Protein AF-A0A3G6YIS5-F1 (afdb_monomer)

Secondary structure (DSSP, 8-state):
------TT--HHHHHHHHHHHHHTTT-TT-EEHHHHHHHHHHH-TTTTSSS-HHHHHHHTTSEEEEEEE-TTSTT---EEEEEEES-HHHHHHHHHHHHHTT--GGGHHHHHTSHHHHHHTSTTGGGGHHHHHHHHHHHHHHHS--GGGGS-TTT-SHHHHHHHTGGGGGGS-GGG--HHHHHHHHTS--BTTB-HHHHHHHHHTTSTT-TTSGGGG-

pLDDT: mean 88.92, std 10.32, range [45.22, 98.25]

Nearest PDB structures (foldseek):
  1zg3-assembly1_A  TM=3.648E-01  e=3.594E-01  Medicago truncatula
  2ond-assembly1_B  TM=3.015E-01  e=7.951E+00  Mus musculus
  6epe-assembly1_Q  TM=2.472E-01  e=6.861E+00  Rattus norvegicus

Organism: Acinetobacter pittii (NCBI:txid48296)

Structure (mmCIF, N/CA/C/O backbone):
data_AF-A0A3G6YIS5-F1
#
_entry.id   AF-A0A3G6YIS5-F1
#
loop_
_atom_site.group_PDB
_atom_site.id
_atom_site.type_symbol
_atom_site.label_atom_id
_atom_site.label_alt_id
_atom_site.label_comp_id
_atom_site.label_asym_id
_atom_site.label_entity_id
_atom_site.label_seq_id
_atom_site.pdbx_PDB_ins_code
_atom_site.Cartn_x
_atom_site.Cartn_y
_atom_site.Cartn_z
_atom_site.occupancy
_atom_site.B_iso_or_equiv
_atom_site.auth_seq_id
_atom_site.auth_comp_id
_atom_site.auth_asym_id
_atom_site.auth_atom_id
_atom_site.pdbx_PDB_model_num
ATOM 1 N N . MET A 1 1 ? -24.435 -8.803 23.148 1.00 63.44 1 MET A N 1
ATOM 2 C CA . MET A 1 1 ? -24.862 -9.134 21.767 1.00 63.44 1 MET A CA 1
ATOM 3 C C . MET A 1 1 ? -23.642 -8.966 20.876 1.00 63.44 1 MET A C 1
ATOM 5 O O . MET A 1 1 ? -23.009 -7.928 20.982 1.00 63.44 1 MET A O 1
ATOM 9 N N . VAL A 1 2 ? -23.264 -9.975 20.086 1.00 76.38 2 VAL A N 1
ATOM 10 C CA . VAL A 1 2 ? -22.050 -9.909 19.245 1.00 76.38 2 VAL A CA 1
ATOM 11 C C . VAL A 1 2 ? -22.333 -9.050 18.012 1.00 76.38 2 VAL A C 1
ATOM 13 O O . VAL A 1 2 ? -23.322 -9.303 17.316 1.00 76.38 2 VAL A O 1
ATOM 16 N N . LYS A 1 3 ? -21.489 -8.043 17.745 1.00 87.81 3 LYS A N 1
ATOM 17 C CA . LYS A 1 3 ? -21.587 -7.221 16.532 1.00 87.81 3 LYS A CA 1
ATOM 18 C C . LYS A 1 3 ? -21.294 -8.101 15.314 1.00 87.81 3 LYS A C 1
ATOM 20 O O . LYS A 1 3 ? -20.328 -8.854 15.291 1.00 87.81 3 LYS A O 1
ATOM 25 N N . LYS A 1 4 ? -22.166 -8.047 14.310 1.00 85.88 4 LYS A N 1
ATOM 26 C CA . LYS A 1 4 ? -22.016 -8.770 13.039 1.00 85.88 4 LYS A CA 1
ATOM 27 C C . LYS A 1 4 ? -22.428 -7.852 11.907 1.00 85.88 4 LYS A C 1
ATOM 29 O O . LYS A 1 4 ? -23.403 -7.127 12.070 1.00 85.88 4 LYS A O 1
ATOM 34 N N . TYR A 1 5 ? -21.754 -7.935 10.771 1.00 88.56 5 TYR A N 1
ATOM 35 C CA . TYR A 1 5 ? -22.126 -7.232 9.543 1.00 88.56 5 TYR A CA 1
ATOM 36 C C . TYR A 1 5 ? -22.676 -8.229 8.520 1.00 88.56 5 TYR A C 1
ATOM 38 O O . TYR A 1 5 ? -22.440 -9.433 8.627 1.00 88.56 5 TYR A O 1
ATOM 46 N N . ARG A 1 6 ? -23.473 -7.761 7.556 1.00 87.19 6 ARG A N 1
ATOM 47 C CA . ARG A 1 6 ? -23.888 -8.592 6.414 1.00 87.19 6 ARG A CA 1
ATOM 48 C C . ARG A 1 6 ? -22.713 -8.721 5.444 1.00 87.19 6 ARG A C 1
ATOM 50 O O . ARG A 1 6 ? -21.927 -7.793 5.317 1.00 87.19 6 ARG A O 1
ATOM 57 N N . ASN A 1 7 ? -22.649 -9.822 4.697 1.00 82.56 7 ASN A N 1
ATOM 58 C CA . ASN A 1 7 ? -21.524 -10.115 3.794 1.00 82.56 7 ASN A CA 1
ATOM 59 C C . ASN A 1 7 ? -21.271 -9.046 2.713 1.00 82.56 7 ASN A C 1
ATOM 61 O O . ASN A 1 7 ? -20.159 -8.951 2.211 1.00 82.56 7 ASN A O 1
ATOM 65 N N . PHE A 1 8 ? -22.283 -8.259 2.339 1.00 86.31 8 PHE A N 1
ATOM 66 C CA . PHE A 1 8 ? -22.132 -7.174 1.364 1.00 86.31 8 PHE A CA 1
ATOM 67 C C . PHE A 1 8 ? -21.672 -5.846 1.987 1.00 86.31 8 PHE A C 1
ATOM 69 O O . PHE A 1 8 ? -21.333 -4.918 1.257 1.00 86.31 8 PHE A O 1
ATOM 76 N N . GLU A 1 9 ? -21.701 -5.710 3.316 1.00 87.75 9 GLU A N 1
ATOM 77 C CA . GLU A 1 9 ? -21.255 -4.494 3.994 1.00 87.75 9 GLU A CA 1
ATOM 78 C C . GLU A 1 9 ? -19.723 -4.507 4.091 1.00 87.75 9 GLU A C 1
ATOM 80 O O . GLU A 1 9 ? -19.139 -5.294 4.833 1.00 87.75 9 GLU A O 1
ATOM 85 N N . THR A 1 10 ? -19.049 -3.604 3.379 1.00 93.19 10 THR A N 1
ATOM 86 C CA . THR A 1 10 ? -17.580 -3.495 3.383 1.00 93.19 10 THR A CA 1
ATOM 87 C C . THR A 1 10 ? -17.068 -2.572 4.491 1.00 93.19 10 THR A C 1
ATOM 89 O O . THR A 1 10 ? -16.149 -1.789 4.271 1.00 93.19 10 THR A O 1
ATOM 92 N N . VAL A 1 11 ? -17.665 -2.640 5.687 1.00 94.81 11 VAL A N 1
ATOM 93 C CA . VAL A 1 11 ? -17.444 -1.659 6.771 1.00 94.81 11 VAL A CA 1
ATOM 94 C C . VAL A 1 11 ? -15.973 -1.568 7.174 1.00 94.81 11 VAL A C 1
ATOM 96 O O . VAL A 1 11 ? -15.420 -0.474 7.207 1.00 94.81 11 VAL A O 1
ATOM 99 N N . VAL A 1 12 ? -15.316 -2.711 7.398 1.00 95.06 12 VAL A N 1
ATOM 100 C CA . VAL A 1 12 ? -13.890 -2.754 7.767 1.00 95.06 12 VAL A CA 1
ATOM 101 C C . VAL A 1 12 ? -13.024 -2.152 6.661 1.00 95.06 12 VAL A C 1
ATOM 103 O O . VAL A 1 12 ? -12.188 -1.298 6.927 1.00 95.06 12 VAL A O 1
ATOM 106 N N . LYS A 1 13 ? -13.267 -2.525 5.398 1.00 95.50 13 LYS A N 1
ATOM 107 C CA . LYS A 1 13 ? -12.544 -1.954 4.252 1.00 95.50 13 LYS A CA 1
ATOM 108 C C . LYS A 1 13 ? -12.729 -0.437 4.176 1.00 95.50 13 LYS A C 1
ATOM 110 O O . LYS A 1 13 ? -11.761 0.279 3.956 1.00 95.50 13 LYS A O 1
ATOM 115 N N . ASN A 1 14 ? -13.951 0.052 4.375 1.00 96.31 14 ASN A N 1
ATOM 116 C CA . ASN A 1 14 ? -14.248 1.481 4.338 1.00 96.31 14 ASN A CA 1
ATOM 117 C C . ASN A 1 14 ? -13.549 2.227 5.484 1.00 96.31 14 ASN A C 1
ATOM 119 O O . ASN A 1 14 ? -13.050 3.323 5.258 1.00 96.31 14 ASN A O 1
ATOM 123 N N . ALA A 1 15 ? -13.454 1.623 6.674 1.00 97.31 15 ALA A N 1
ATOM 124 C CA . ALA A 1 15 ? -12.716 2.187 7.805 1.00 97.31 15 ALA A CA 1
ATOM 125 C C . ALA A 1 15 ? -11.218 2.297 7.497 1.00 97.31 15 ALA A C 1
ATOM 127 O O . ALA A 1 15 ? -10.623 3.352 7.696 1.00 97.31 15 ALA A O 1
ATOM 128 N N . LEU A 1 16 ? -10.626 1.229 6.950 1.00 97.69 16 LEU A N 1
ATOM 129 C CA . LEU A 1 16 ? -9.221 1.213 6.541 1.00 97.69 16 LEU A CA 1
ATOM 130 C C . LEU A 1 16 ? -8.950 2.270 5.457 1.00 97.69 16 LEU A C 1
ATOM 132 O O . LEU A 1 16 ? -7.981 3.012 5.556 1.00 97.69 16 LEU A O 1
ATOM 136 N N . LEU A 1 17 ? -9.820 2.399 4.450 1.00 97.31 17 LEU A N 1
ATOM 13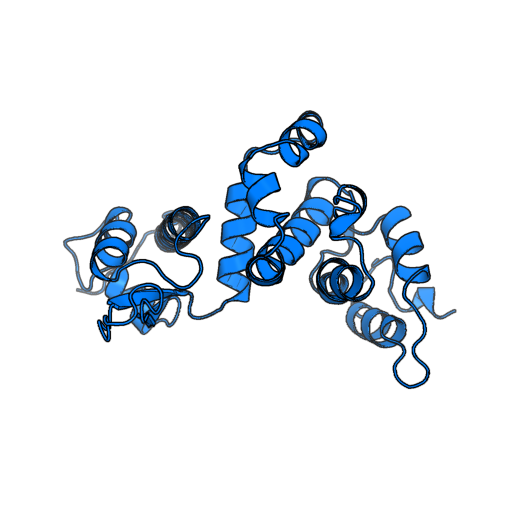7 C CA . LEU A 1 17 ? -9.666 3.416 3.402 1.00 97.31 17 LEU A CA 1
ATOM 138 C C . LEU A 1 17 ? -9.817 4.845 3.939 1.00 97.31 17 LEU A C 1
ATOM 140 O O . LEU A 1 17 ? -9.055 5.717 3.530 1.00 97.31 17 LEU A O 1
ATOM 144 N N . ALA A 1 18 ? -10.760 5.083 4.854 1.00 97.25 18 ALA A N 1
ATOM 145 C CA . ALA A 1 18 ? -10.942 6.390 5.482 1.00 97.25 18 ALA A CA 1
ATOM 146 C C . ALA A 1 18 ? -9.730 6.777 6.344 1.00 97.25 18 ALA A C 1
ATOM 148 O O . ALA A 1 18 ? -9.274 7.918 6.295 1.00 97.25 18 ALA A O 1
ATOM 149 N N . LEU A 1 19 ? -9.159 5.818 7.082 1.00 97.56 19 LEU A N 1
ATOM 150 C CA . LEU A 1 19 ? -7.931 6.034 7.844 1.00 97.56 19 LEU A CA 1
ATOM 151 C C . LEU A 1 19 ? -6.735 6.312 6.919 1.00 97.56 19 LEU A C 1
ATOM 153 O O . LEU A 1 19 ? -5.995 7.264 7.150 1.00 97.56 19 LEU A O 1
ATOM 157 N N . ALA A 1 20 ? -6.569 5.532 5.845 1.00 97.06 20 ALA A N 1
ATOM 158 C CA . ALA A 1 20 ? -5.503 5.731 4.860 1.00 97.06 20 ALA A CA 1
ATOM 159 C C . ALA A 1 20 ? -5.582 7.110 4.182 1.00 97.06 20 ALA A C 1
ATOM 161 O O . ALA A 1 20 ? -4.564 7.782 4.023 1.00 97.06 20 ALA A O 1
ATOM 162 N N . GLU A 1 21 ? -6.790 7.561 3.836 1.00 95.62 21 GLU A N 1
ATOM 163 C CA . GLU A 1 21 ? -7.026 8.898 3.283 1.00 95.62 21 GLU A CA 1
ATOM 164 C C . GLU A 1 21 ? -6.610 10.006 4.255 1.00 95.62 21 GLU A C 1
ATOM 166 O O . GLU A 1 21 ? -6.090 11.032 3.827 1.00 95.62 21 GLU A O 1
ATOM 171 N N . ARG A 1 22 ? -6.771 9.788 5.565 1.00 96.38 22 ARG A N 1
ATOM 172 C CA . ARG A 1 22 ? -6.368 10.765 6.580 1.00 96.38 22 ARG A CA 1
ATOM 173 C C . ARG A 1 22 ? -4.855 10.815 6.823 1.00 96.38 22 ARG A C 1
ATOM 175 O O . ARG A 1 22 ? -4.343 11.890 7.152 1.00 96.38 22 ARG A O 1
ATOM 182 N N . LEU A 1 23 ? -4.151 9.688 6.679 1.00 94.81 23 LEU A N 1
ATOM 183 C CA . LEU A 1 23 ? -2.703 9.587 6.915 1.00 94.81 23 LEU A CA 1
ATOM 184 C C . LEU A 1 23 ? -1.894 10.438 5.931 1.00 94.81 23 LEU A C 1
ATOM 186 O O . LEU A 1 23 ? -0.945 11.122 6.318 1.00 94.81 23 LEU A O 1
ATOM 190 N N . PHE A 1 24 ? -2.253 10.420 4.650 1.00 93.50 24 PHE A N 1
ATOM 191 C CA . PHE A 1 24 ? -1.535 11.177 3.631 1.00 93.50 24 PHE A CA 1
ATOM 192 C C . PHE A 1 24 ? -2.175 12.558 3.401 1.00 93.50 24 PHE A C 1
ATOM 194 O O . PHE A 1 24 ? -3.393 12.648 3.291 1.00 93.50 24 PHE A O 1
ATOM 201 N N . PRO A 1 25 ? -1.393 13.651 3.277 1.00 89.62 25 PRO A N 1
ATOM 202 C CA . PRO A 1 25 ? 0.075 13.706 3.266 1.00 89.62 25 PRO A CA 1
ATOM 203 C C . PRO A 1 25 ? 0.741 13.972 4.625 1.00 89.62 25 PRO A C 1
ATOM 205 O O . PRO A 1 25 ? 1.975 13.950 4.702 1.00 89.62 25 PRO A O 1
ATOM 208 N N . ASN A 1 26 ? -0.045 14.263 5.665 1.00 87.75 26 ASN A N 1
ATOM 209 C CA . ASN A 1 26 ? 0.436 14.974 6.854 1.00 87.75 26 ASN A CA 1
ATOM 210 C C . ASN A 1 26 ? 0.708 14.090 8.079 1.00 87.75 26 ASN A C 1
ATOM 212 O O . ASN A 1 26 ? 1.586 14.430 8.865 1.00 87.75 26 ASN A O 1
ATOM 216 N N . GLU A 1 27 ? 0.013 12.964 8.223 1.00 88.75 27 GLU A N 1
ATOM 217 C CA . GLU A 1 27 ? -0.008 12.135 9.440 1.00 88.75 27 GLU A CA 1
ATOM 218 C C . GLU A 1 27 ? 0.573 10.741 9.185 1.00 88.75 27 GLU A C 1
ATOM 220 O O . GLU A 1 27 ? 0.093 9.754 9.724 1.00 88.75 27 GLU A O 1
ATOM 225 N N . ILE A 1 28 ? 1.591 10.615 8.329 1.00 88.19 28 ILE A N 1
ATOM 226 C CA . ILE A 1 28 ? 2.037 9.300 7.831 1.00 88.19 28 ILE A CA 1
ATOM 227 C C . ILE A 1 28 ? 2.470 8.310 8.929 1.00 88.19 28 ILE A C 1
ATOM 229 O O . ILE A 1 28 ? 2.454 7.104 8.709 1.00 88.19 28 ILE A O 1
ATOM 233 N N . PHE A 1 29 ? 2.833 8.808 10.113 1.00 88.50 29 PHE A N 1
ATOM 234 C CA . PHE A 1 29 ? 3.241 7.988 11.257 1.00 88.50 29 PHE A CA 1
ATOM 235 C C . PHE A 1 29 ? 2.073 7.554 12.159 1.00 88.50 29 PHE A C 1
ATOM 237 O O . PHE A 1 29 ? 2.264 6.710 13.032 1.00 88.50 29 PHE A O 1
ATOM 244 N N . GLY A 1 30 ? 0.874 8.099 11.951 1.00 93.94 30 GLY A N 1
ATOM 245 C CA . GLY A 1 30 ? -0.320 7.794 12.730 1.00 93.94 30 GLY A CA 1
ATOM 246 C C . GLY A 1 30 ? -1.237 9.005 12.870 1.00 93.94 30 GLY A C 1
ATOM 247 O O . GLY A 1 30 ? -0.777 10.140 12.944 1.00 93.94 30 GLY A O 1
ATOM 248 N N . VAL A 1 31 ? -2.542 8.753 12.929 1.00 96.50 31 VAL A N 1
ATOM 249 C CA . VAL A 1 31 ? -3.577 9.772 13.164 1.00 96.50 31 VAL A CA 1
ATOM 250 C C . VAL A 1 31 ? -3.775 9.940 14.667 1.00 96.50 31 VAL A C 1
ATOM 252 O O . VAL A 1 31 ? -3.680 8.958 15.397 1.00 96.50 31 VAL A O 1
ATOM 255 N N . ASN A 1 32 ? -4.083 11.146 15.152 1.00 95.75 32 ASN A N 1
ATOM 256 C CA . ASN A 1 32 ? -4.445 11.349 16.558 1.00 95.75 32 ASN A CA 1
ATOM 257 C C . ASN A 1 32 ? -5.520 10.338 17.008 1.00 95.75 32 ASN A C 1
ATOM 259 O O . ASN A 1 32 ? -6.490 10.107 16.289 1.00 95.75 32 ASN A O 1
ATOM 263 N N . ALA A 1 33 ? -5.362 9.748 18.195 1.00 96.88 33 ALA A N 1
ATOM 264 C CA . ALA A 1 33 ? -6.224 8.651 18.634 1.00 96.88 33 ALA A CA 1
ATOM 265 C C . ALA A 1 33 ? -7.717 9.020 18.691 1.00 96.88 33 ALA A C 1
ATOM 267 O O . ALA A 1 33 ? -8.555 8.227 18.268 1.00 96.88 33 ALA A O 1
ATOM 268 N N . ILE A 1 34 ? -8.064 10.232 19.143 1.00 96.75 34 ILE A N 1
ATOM 269 C CA . ILE A 1 34 ? -9.465 10.683 19.206 1.00 96.75 34 ILE A CA 1
ATOM 270 C C . ILE A 1 34 ? -10.042 10.788 17.792 1.00 96.75 34 ILE A C 1
ATOM 272 O O . ILE A 1 34 ? -11.116 10.260 17.514 1.00 96.75 34 ILE A O 1
ATOM 276 N N . GLU A 1 35 ? -9.292 11.406 16.881 1.00 97.44 35 GLU A N 1
ATOM 277 C CA . GLU A 1 35 ? -9.690 11.537 15.480 1.00 97.44 35 GLU A C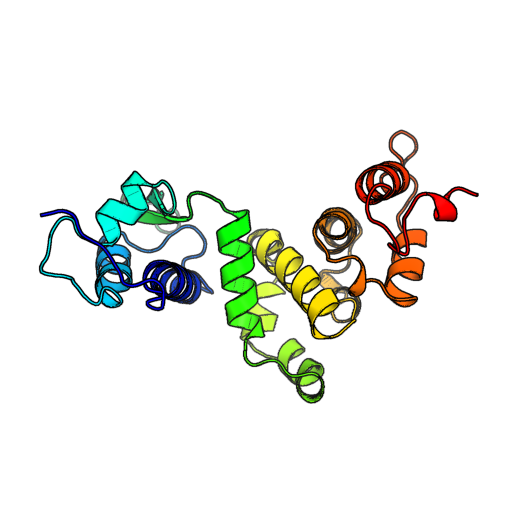A 1
ATOM 278 C C . GLU A 1 35 ? -9.826 10.164 14.795 1.00 97.44 35 GLU A C 1
ATOM 280 O O . GLU A 1 35 ? -10.784 9.923 14.063 1.00 97.44 35 GLU A O 1
ATOM 285 N N . ALA A 1 36 ? -8.920 9.223 15.066 1.00 97.81 36 ALA A N 1
ATOM 286 C CA . ALA A 1 36 ? -8.996 7.872 14.517 1.00 97.81 36 ALA A CA 1
ATOM 287 C C . ALA A 1 36 ? -10.255 7.122 14.985 1.00 97.81 36 ALA A C 1
ATOM 289 O O . ALA A 1 36 ? -10.922 6.474 14.171 1.00 97.81 36 ALA A O 1
ATOM 290 N N . ILE A 1 37 ? -10.620 7.247 16.267 1.00 97.62 37 ILE A N 1
ATOM 291 C CA . ILE A 1 37 ? -11.866 6.696 16.823 1.00 97.62 37 ILE A CA 1
ATOM 292 C C . ILE A 1 37 ? -13.078 7.282 16.090 1.00 97.62 37 ILE A C 1
ATOM 294 O O . ILE A 1 37 ? -13.985 6.538 15.707 1.00 97.62 37 ILE A O 1
ATOM 298 N N . GLU A 1 38 ? -13.095 8.599 15.870 1.00 97.88 38 GLU A N 1
ATOM 299 C CA . GLU A 1 38 ? -14.178 9.290 15.164 1.00 97.88 38 GLU A CA 1
ATOM 300 C C . GLU A 1 38 ? -14.295 8.848 13.702 1.00 97.88 38 GLU A C 1
ATOM 302 O O . GLU A 1 38 ? -15.401 8.559 13.244 1.00 97.88 38 GLU A O 1
ATOM 307 N N . ILE A 1 39 ? -13.177 8.733 12.982 1.00 97.69 39 ILE A N 1
ATOM 308 C CA . ILE A 1 39 ? -13.139 8.282 11.584 1.00 97.69 39 ILE A CA 1
ATOM 309 C C . ILE A 1 39 ? -13.647 6.843 11.466 1.00 97.69 39 ILE A C 1
ATOM 311 O O . ILE A 1 39 ? -14.534 6.557 10.657 1.00 97.69 39 ILE A O 1
ATOM 315 N N . ILE A 1 40 ? -13.111 5.933 12.283 1.00 97.50 40 ILE A N 1
ATOM 316 C CA . ILE A 1 40 ? -13.414 4.501 12.192 1.00 97.50 40 ILE A CA 1
ATOM 317 C C . ILE A 1 40 ? -14.855 4.233 12.611 1.00 97.50 40 ILE A C 1
ATOM 319 O O . ILE A 1 40 ? -15.625 3.640 11.856 1.00 97.50 40 ILE A O 1
ATOM 323 N N . ASN A 1 41 ? -15.276 4.713 13.780 1.00 96.50 41 ASN A N 1
ATOM 324 C CA . ASN A 1 41 ? -16.671 4.551 14.184 1.00 96.50 41 ASN A CA 1
ATOM 325 C C . ASN A 1 41 ? -17.603 5.358 13.266 1.00 96.50 41 ASN A C 1
ATOM 327 O O . ASN A 1 41 ? -18.752 4.972 13.070 1.00 96.50 41 ASN A O 1
ATOM 331 N N . GLY A 1 42 ? -17.090 6.408 12.622 1.00 95.75 42 GLY A N 1
ATOM 332 C CA . GLY A 1 42 ? -17.706 7.184 11.548 1.00 95.75 42 GLY A CA 1
ATOM 333 C C . GLY A 1 42 ? -18.301 6.349 10.408 1.00 95.75 42 GLY A C 1
ATOM 334 O O . GLY A 1 42 ? -19.367 6.675 9.880 1.00 95.75 42 GLY A O 1
ATOM 335 N N . VAL A 1 43 ? -17.676 5.231 10.054 1.00 94.88 43 VAL A N 1
ATOM 336 C CA . VAL A 1 43 ? -18.158 4.373 8.959 1.00 94.88 43 VAL A CA 1
ATOM 337 C C . VAL A 1 43 ? -19.026 3.205 9.427 1.00 94.88 43 VAL A C 1
ATOM 339 O O . VAL A 1 43 ? -19.621 2.510 8.604 1.00 94.88 43 VAL A O 1
ATOM 342 N N . ASP A 1 44 ? -19.109 2.975 10.736 1.00 93.75 44 ASP A N 1
ATOM 343 C CA . ASP A 1 44 ? -19.839 1.848 11.308 1.00 93.75 44 ASP A CA 1
ATOM 344 C C . ASP A 1 44 ? -21.358 2.025 11.131 1.00 93.75 44 ASP A C 1
ATOM 346 O O . ASP A 1 44 ? -21.967 2.967 11.643 1.00 93.75 44 ASP A O 1
ATOM 350 N N . SER A 1 45 ? -21.988 1.087 10.419 1.00 89.50 45 SER A N 1
ATOM 351 C CA . SER A 1 45 ? -23.437 1.050 10.187 1.00 89.50 45 SER A CA 1
ATOM 352 C C . SER A 1 45 ? -24.244 0.605 11.418 1.00 89.50 45 SER A C 1
ATOM 354 O O . SER A 1 45 ? -25.474 0.678 11.415 1.00 89.50 45 SER A O 1
ATOM 356 N N . ARG A 1 46 ? -23.579 0.129 12.482 1.00 88.56 46 ARG A N 1
ATOM 357 C CA . ARG A 1 46 ? -24.168 -0.482 13.687 1.00 88.56 46 ARG A CA 1
ATOM 358 C C . ARG A 1 46 ? -23.527 0.019 14.985 1.00 88.56 46 ARG A C 1
ATOM 360 O O . ARG A 1 46 ? -23.385 -0.749 15.939 1.00 88.56 46 ARG A O 1
ATOM 367 N N . ARG A 1 47 ? -23.218 1.319 15.058 1.00 84.19 47 ARG A N 1
ATOM 368 C CA . ARG A 1 47 ? -22.530 1.962 16.202 1.00 84.19 47 ARG A CA 1
ATOM 369 C C . ARG A 1 47 ? -23.101 1.628 17.584 1.00 84.19 47 ARG A C 1
ATOM 371 O O . ARG A 1 47 ? -22.350 1.556 18.543 1.00 84.19 47 ARG A O 1
ATOM 378 N N . ASN A 1 48 ? -24.410 1.394 17.685 1.00 85.12 48 ASN A N 1
ATOM 379 C CA . ASN A 1 48 ? -25.108 1.206 18.963 1.00 85.12 48 ASN A CA 1
ATOM 380 C C . ASN A 1 48 ? -25.245 -0.266 19.408 1.00 85.12 48 ASN A C 1
ATOM 382 O O . ASN A 1 48 ? -26.019 -0.554 20.320 1.00 85.12 48 ASN A O 1
ATOM 386 N N . ILE A 1 49 ? -24.576 -1.220 18.747 1.00 85.56 49 ILE A N 1
ATOM 387 C CA . ILE A 1 49 ? -24.720 -2.657 19.034 1.00 85.56 49 ILE A CA 1
ATOM 388 C C . ILE A 1 49 ? -23.354 -3.293 19.295 1.00 85.56 49 ILE A C 1
ATOM 390 O O . ILE A 1 49 ? -22.595 -3.491 18.356 1.00 85.56 49 ILE A O 1
ATOM 394 N N . GLY A 1 50 ? -23.096 -3.741 20.525 1.00 87.31 50 GLY A N 1
ATOM 395 C CA . GLY A 1 50 ? -21.850 -4.438 20.875 1.00 87.31 50 GLY A CA 1
ATOM 396 C C . GLY A 1 50 ? -20.641 -3.501 20.974 1.00 87.31 50 GLY A C 1
ATOM 397 O O . GLY A 1 50 ? -20.813 -2.300 21.160 1.00 87.31 50 GLY A O 1
ATOM 398 N N . GLU A 1 51 ? -19.434 -4.062 20.873 1.00 90.62 51 GLU A N 1
ATOM 399 C CA . GLU A 1 51 ? -18.163 -3.316 20.894 1.00 90.62 51 GLU A CA 1
ATOM 400 C C . GLU A 1 51 ? -18.043 -2.365 19.704 1.00 90.62 51 GLU A C 1
ATOM 402 O O . GLU A 1 51 ? -18.591 -2.645 18.634 1.00 90.62 51 GLU A O 1
ATOM 407 N N . SER A 1 52 ? -17.342 -1.239 19.865 1.00 94.44 52 SER A N 1
ATOM 408 C CA . SER A 1 52 ? -17.165 -0.272 18.778 1.00 94.44 52 SER A CA 1
ATOM 409 C C . SER A 1 52 ? -16.348 -0.878 17.629 1.00 94.44 52 SER A C 1
ATOM 411 O O . SER A 1 52 ? -15.626 -1.857 17.812 1.00 94.44 52 SER A O 1
ATOM 413 N N . LEU A 1 53 ? -16.495 -0.350 16.407 1.00 96.12 53 LEU A N 1
ATOM 414 C CA . LEU A 1 53 ? -15.694 -0.856 15.286 1.00 96.12 53 LEU A CA 1
ATOM 415 C C . LEU A 1 53 ? -14.201 -0.609 15.530 1.00 96.12 53 LEU A C 1
ATOM 417 O O . LEU A 1 53 ? -13.393 -1.462 15.179 1.00 96.12 53 LEU A O 1
ATOM 421 N N . TYR A 1 54 ? -13.862 0.517 16.160 1.00 97.25 54 TYR A N 1
ATOM 422 C CA . TYR A 1 54 ? -12.502 0.817 16.591 1.00 97.25 54 TYR A CA 1
ATOM 423 C C . TYR A 1 54 ? -11.919 -0.299 17.468 1.00 97.25 54 TYR A C 1
ATOM 425 O O . TYR A 1 54 ? -10.890 -0.868 17.109 1.00 97.25 54 TYR A O 1
ATOM 433 N N . ASP A 1 55 ? -12.616 -0.674 18.545 1.00 96.44 55 ASP A N 1
ATOM 434 C CA . ASP A 1 55 ? -12.134 -1.698 19.484 1.00 96.44 55 ASP A CA 1
ATOM 435 C C . ASP A 1 55 ? -11.974 -3.055 18.792 1.00 96.44 55 ASP A C 1
ATOM 437 O O . ASP A 1 55 ? -10.974 -3.740 18.981 1.00 96.44 55 ASP A O 1
ATOM 441 N N . LEU A 1 56 ? -12.921 -3.423 17.922 1.00 95.75 56 LEU A N 1
ATOM 442 C CA . LEU A 1 56 ? -12.828 -4.656 17.138 1.00 95.75 56 LEU A CA 1
ATOM 443 C C . LEU A 1 56 ? -11.609 -4.647 16.208 1.00 95.75 56 LEU A C 1
ATOM 445 O O . LEU A 1 56 ? -10.885 -5.633 16.136 1.00 95.75 56 LEU A O 1
ATOM 449 N N . MET A 1 57 ? -11.356 -3.543 15.500 1.00 97.12 57 MET A N 1
ATOM 450 C CA . MET A 1 57 ? -10.193 -3.432 14.613 1.00 97.12 57 MET A CA 1
ATOM 451 C C . MET A 1 57 ? -8.869 -3.453 15.386 1.00 97.12 57 MET A C 1
ATOM 453 O O . MET A 1 57 ? -7.889 -4.004 14.882 1.00 97.12 57 MET A O 1
ATOM 457 N N . LEU A 1 58 ? -8.844 -2.878 16.591 1.00 97.75 58 LEU A N 1
ATOM 458 C CA . LEU A 1 58 ? -7.697 -2.918 17.495 1.00 97.75 58 LEU A CA 1
ATOM 459 C C . LEU A 1 58 ? -7.449 -4.343 18.012 1.00 97.75 58 LEU A C 1
ATOM 461 O O . LEU A 1 58 ? -6.323 -4.832 17.947 1.00 97.75 58 LEU A O 1
ATOM 465 N N . HIS A 1 59 ? -8.495 -5.041 18.463 1.00 96.38 59 HIS A N 1
ATOM 466 C CA . HIS A 1 59 ? -8.403 -6.419 18.954 1.00 96.38 59 HIS A CA 1
ATOM 467 C C . HIS A 1 59 ? -7.975 -7.419 17.877 1.00 96.38 59 HIS A C 1
ATOM 469 O O . HIS A 1 59 ? -7.192 -8.322 18.164 1.00 96.38 59 HIS A O 1
ATOM 475 N N . GLU A 1 60 ? -8.439 -7.239 16.641 1.00 95.62 60 GLU A N 1
ATOM 476 C CA . GLU A 1 60 ? -8.055 -8.076 15.497 1.00 95.62 60 GLU A CA 1
ATOM 477 C C . GLU A 1 60 ? -6.687 -7.689 14.897 1.00 95.62 60 GLU A C 1
ATOM 479 O O . GLU A 1 60 ? -6.243 -8.294 13.922 1.00 95.62 60 GLU A O 1
ATOM 484 N N . GLY A 1 61 ? -6.000 -6.681 15.452 1.00 97.00 61 GLY A N 1
ATOM 485 C CA . GLY A 1 61 ? -4.654 -6.288 15.024 1.00 97.00 61 GLY A CA 1
ATOM 486 C C . GLY A 1 61 ? -4.597 -5.653 13.633 1.00 97.00 61 GLY A C 1
ATOM 487 O O . GLY A 1 61 ? -3.586 -5.761 12.941 1.00 97.00 61 GLY A O 1
ATOM 488 N N . LEU A 1 62 ? -5.684 -5.014 13.190 1.00 97.44 62 LEU A N 1
ATOM 489 C CA . LEU A 1 62 ? -5.687 -4.226 11.952 1.00 97.44 62 LEU A CA 1
ATOM 490 C C . LEU A 1 62 ? -5.049 -2.848 12.167 1.00 97.44 62 LEU A C 1
ATOM 492 O O . LEU A 1 62 ? -4.411 -2.298 11.264 1.00 97.44 62 LEU A O 1
ATOM 496 N N . ILE A 1 63 ? -5.229 -2.304 13.369 1.00 98.25 63 ILE A N 1
ATOM 497 C CA . ILE A 1 63 ? -4.664 -1.036 13.825 1.00 98.25 63 ILE A CA 1
ATOM 498 C C . ILE A 1 63 ? -3.946 -1.229 15.160 1.00 98.25 63 ILE A C 1
ATOM 500 O O . ILE A 1 63 ? -4.200 -2.182 15.897 1.00 98.25 63 ILE A O 1
ATOM 504 N N . SER A 1 64 ? -3.048 -0.307 15.481 1.00 98.00 64 SER A N 1
ATOM 505 C CA . SER A 1 64 ? -2.328 -0.268 16.748 1.00 98.00 64 SER A CA 1
ATOM 506 C C . SER A 1 64 ? -2.275 1.153 17.283 1.00 98.00 64 SER A C 1
ATOM 508 O O . SER A 1 64 ? -2.108 2.108 16.522 1.00 98.00 64 SER A O 1
ATOM 510 N N . GLU A 1 65 ? -2.402 1.266 18.600 1.00 97.56 65 GLU A N 1
ATOM 511 C CA . GLU A 1 65 ? -2.140 2.497 19.336 1.00 97.56 65 GLU A CA 1
ATOM 512 C C . GLU A 1 65 ? -0.635 2.646 19.570 1.00 97.56 65 GLU A C 1
ATOM 514 O O . GLU A 1 65 ? 0.067 1.671 19.848 1.00 97.56 65 GLU A O 1
ATOM 519 N N . ASP A 1 66 ? -0.138 3.869 19.435 1.00 95.25 66 ASP A N 1
ATOM 520 C CA . ASP A 1 66 ? 1.267 4.218 19.611 1.00 95.25 66 ASP A CA 1
ATOM 521 C C . ASP A 1 66 ? 1.392 5.632 20.199 1.00 95.25 66 ASP A C 1
ATOM 523 O O . ASP A 1 66 ? 0.405 6.357 20.361 1.00 95.25 66 ASP A O 1
ATOM 527 N N . ILE A 1 67 ? 2.617 6.038 20.521 1.00 92.44 67 ILE A N 1
ATOM 528 C CA . ILE A 1 67 ? 2.925 7.377 21.020 1.00 92.44 67 ILE A CA 1
ATOM 529 C C . ILE A 1 67 ? 3.839 8.083 20.027 1.00 92.44 67 ILE A C 1
ATOM 531 O O . ILE A 1 67 ? 4.974 7.670 19.787 1.00 92.44 67 ILE A O 1
ATOM 535 N N . PHE A 1 68 ? 3.361 9.205 19.496 1.00 88.44 68 PHE A N 1
ATOM 536 C CA . PHE A 1 68 ? 4.170 10.120 18.707 1.00 88.44 68 PHE A CA 1
ATOM 537 C C . PHE A 1 68 ? 4.710 11.249 19.585 1.00 88.44 68 PHE A C 1
ATOM 539 O O . PHE A 1 68 ? 3.992 11.818 20.406 1.00 88.44 68 PHE A O 1
ATOM 546 N N . TYR A 1 69 ? 5.977 11.601 19.385 1.00 83.06 69 TYR A N 1
ATOM 547 C CA . TYR A 1 69 ? 6.616 12.725 20.062 1.00 83.06 69 TYR A CA 1
ATOM 548 C C . TYR A 1 69 ? 6.882 13.834 19.046 1.00 83.06 69 TYR A C 1
ATOM 550 O O . TYR A 1 69 ? 7.645 13.644 18.094 1.00 83.06 69 TYR A O 1
ATOM 558 N N . ASP A 1 70 ? 6.281 15.008 19.246 1.00 73.12 70 ASP A N 1
ATOM 559 C CA . ASP A 1 70 ? 6.591 16.165 18.407 1.00 73.12 70 ASP A CA 1
ATOM 560 C C . ASP A 1 70 ? 7.926 16.793 18.829 1.00 73.12 70 ASP A C 1
ATOM 562 O O . ASP A 1 70 ? 8.001 17.638 19.721 1.00 73.12 70 ASP A O 1
ATOM 566 N N . TYR A 1 71 ? 9.003 16.386 18.158 1.00 66.25 71 TYR A N 1
ATOM 567 C CA . TYR A 1 71 ? 10.342 16.931 18.385 1.00 66.25 71 TYR A CA 1
ATOM 568 C C . TYR A 1 71 ? 10.573 18.310 17.736 1.00 66.25 71 TYR A C 1
ATOM 570 O O . TYR A 1 71 ? 11.677 18.853 17.838 1.00 66.25 71 TYR A O 1
ATOM 578 N N . LYS A 1 72 ? 9.585 18.902 17.038 1.00 65.38 72 LYS A N 1
ATOM 579 C CA . LYS A 1 72 ? 9.754 20.223 16.396 1.00 65.38 72 LYS A CA 1
ATOM 580 C C . LYS A 1 72 ? 9.754 21.368 17.401 1.00 65.38 72 LYS A C 1
ATOM 582 O O . LYS A 1 72 ? 10.402 22.388 17.160 1.00 65.38 72 LYS A O 1
ATOM 587 N N . SER A 1 73 ? 9.083 21.206 18.536 1.00 59.03 73 SER A N 1
ATOM 588 C CA . SER A 1 73 ? 9.226 22.113 19.667 1.00 59.03 73 SER A CA 1
ATOM 589 C C . SER A 1 73 ? 10.346 21.587 20.563 1.00 59.03 73 SER A C 1
ATOM 591 O O . SER A 1 73 ? 10.242 20.521 21.161 1.00 59.03 73 SER A O 1
ATOM 593 N N . LYS A 1 74 ? 11.432 22.363 20.690 1.00 54.88 74 LYS A N 1
ATOM 594 C CA . LYS A 1 74 ? 12.594 22.040 21.544 1.00 54.88 74 LYS A CA 1
ATOM 595 C C . LYS A 1 74 ? 12.238 21.789 23.024 1.00 54.88 74 LYS A C 1
ATOM 597 O O . LYS A 1 74 ? 13.114 21.367 23.770 1.00 54.88 74 LYS A O 1
ATOM 602 N N . ASN A 1 75 ? 10.984 22.030 23.425 1.00 54.91 75 ASN A N 1
ATOM 603 C CA . ASN A 1 75 ? 10.475 21.886 24.786 1.00 54.91 75 ASN A CA 1
ATOM 604 C C . ASN A 1 75 ? 9.230 20.983 24.916 1.00 54.91 75 ASN A C 1
ATOM 606 O O . ASN A 1 75 ? 8.731 20.854 26.032 1.00 54.91 75 ASN A O 1
ATOM 610 N N . SER A 1 76 ? 8.692 20.373 23.849 1.00 56.34 76 SER A N 1
ATOM 611 C CA . SER A 1 76 ? 7.554 19.450 24.003 1.00 56.34 76 SER A CA 1
ATOM 612 C C . SER A 1 76 ? 8.033 18.012 24.128 1.00 56.34 76 SER A C 1
ATOM 614 O O . SER A 1 76 ? 8.374 17.354 23.152 1.00 56.34 76 SER A O 1
ATOM 616 N N . THR A 1 77 ? 7.990 17.494 25.351 1.00 63.81 77 THR A N 1
ATOM 617 C CA . THR A 1 77 ? 7.955 16.051 25.628 1.00 63.81 77 THR A CA 1
ATOM 618 C C . THR A 1 77 ? 6.518 15.522 25.580 1.00 63.81 77 THR A C 1
ATOM 620 O O . THR A 1 77 ? 6.185 14.569 26.284 1.00 63.81 77 THR A O 1
ATOM 623 N N . GLU A 1 78 ? 5.635 16.196 24.841 1.00 77.94 78 GLU A N 1
ATOM 624 C CA . GLU A 1 78 ? 4.221 15.851 24.796 1.00 77.94 78 GLU A CA 1
ATOM 625 C C . GLU A 1 78 ? 4.062 14.556 24.003 1.00 77.94 78 GLU A C 1
ATOM 627 O O . GLU A 1 78 ? 4.339 14.493 22.806 1.00 77.94 78 GLU A O 1
ATOM 632 N N . ALA A 1 79 ? 3.692 13.503 24.728 1.00 85.62 79 ALA A N 1
ATOM 633 C CA . ALA A 1 79 ? 3.321 12.220 24.169 1.00 85.62 79 ALA A CA 1
ATOM 634 C C . ALA A 1 79 ? 1.932 12.368 23.545 1.00 85.62 79 ALA A C 1
ATOM 636 O O . ALA A 1 79 ? 0.950 12.541 24.266 1.00 85.62 79 ALA A O 1
ATOM 637 N N . ILE A 1 80 ? 1.859 12.312 22.219 1.00 89.69 80 ILE A N 1
ATOM 638 C CA . ILE A 1 80 ? 0.609 12.389 21.468 1.00 89.69 80 ILE A CA 1
ATOM 639 C C . ILE A 1 80 ? 0.169 10.952 21.170 1.00 89.69 80 ILE A C 1
ATOM 641 O O . ILE A 1 80 ? 0.857 10.262 20.415 1.00 89.69 80 ILE A O 1
ATOM 645 N N . PRO A 1 81 ? -0.954 10.476 21.738 1.00 95.00 81 PRO A N 1
ATOM 646 C CA . PRO A 1 81 ? -1.500 9.173 21.388 1.00 95.00 81 PRO A CA 1
ATOM 647 C C . PRO A 1 81 ? -1.941 9.180 19.927 1.00 95.00 81 PRO A C 1
ATOM 649 O O . PRO A 1 81 ? -2.740 10.029 19.509 1.00 95.00 81 PRO A O 1
ATOM 652 N N . VAL A 1 82 ? -1.426 8.232 19.157 1.00 96.81 82 VAL A N 1
ATOM 653 C CA . VAL A 1 82 ? -1.751 8.066 17.743 1.00 96.81 82 VAL A CA 1
ATOM 654 C C . VAL A 1 82 ? -2.204 6.644 17.457 1.00 96.81 82 VAL A C 1
ATOM 656 O O . VAL A 1 82 ? -1.890 5.707 18.185 1.00 96.81 82 VAL A O 1
ATOM 659 N N . VAL A 1 83 ? -2.938 6.489 16.366 1.00 98.00 83 VAL A N 1
ATOM 660 C CA . VAL A 1 83 ? -3.387 5.214 15.824 1.00 98.00 83 VAL A CA 1
ATOM 661 C C . VAL A 1 83 ? -2.814 5.076 14.427 1.00 98.00 83 VAL A C 1
ATOM 663 O O . VAL A 1 83 ? -2.950 5.965 13.582 1.00 98.00 83 VAL A O 1
ATOM 666 N N . ARG A 1 84 ? -2.182 3.936 14.177 1.00 96.75 84 ARG A N 1
ATOM 667 C CA . ARG A 1 84 ? -1.613 3.573 12.878 1.00 96.75 84 ARG A CA 1
ATOM 668 C C . ARG A 1 84 ? -2.055 2.177 12.476 1.00 96.75 84 ARG A C 1
ATOM 670 O O . ARG A 1 84 ? -2.554 1.409 13.294 1.00 96.75 84 ARG A O 1
ATOM 677 N N . PHE A 1 85 ? -1.851 1.830 11.213 1.00 97.81 85 PHE A N 1
ATOM 678 C CA . PHE A 1 85 ? -1.968 0.439 10.791 1.00 97.81 85 PHE A CA 1
ATOM 679 C C . PHE A 1 85 ? -0.903 -0.404 11.491 1.00 97.81 85 PHE A C 1
ATOM 681 O O . PHE A 1 85 ? 0.255 0.007 11.600 1.00 97.81 85 PHE A O 1
ATOM 688 N N . THR A 1 86 ? -1.277 -1.610 11.907 1.00 97.12 86 THR A N 1
ATOM 689 C CA . THR A 1 86 ? -0.322 -2.580 12.462 1.00 97.12 86 THR A CA 1
ATOM 690 C C . THR A 1 86 ? 0.690 -3.028 11.406 1.00 97.12 86 THR A C 1
ATOM 692 O O . THR A 1 86 ? 1.865 -3.229 11.709 1.00 97.12 86 THR A O 1
ATOM 695 N N . TYR A 1 87 ? 0.249 -3.127 10.148 1.00 96.06 87 TYR A N 1
ATOM 696 C CA . TYR A 1 87 ? 1.068 -3.539 9.011 1.00 96.06 87 TYR A CA 1
ATOM 697 C C . TYR A 1 87 ? 1.354 -2.354 8.084 1.00 96.06 87 TYR A C 1
ATOM 699 O O . TYR A 1 87 ? 0.481 -1.915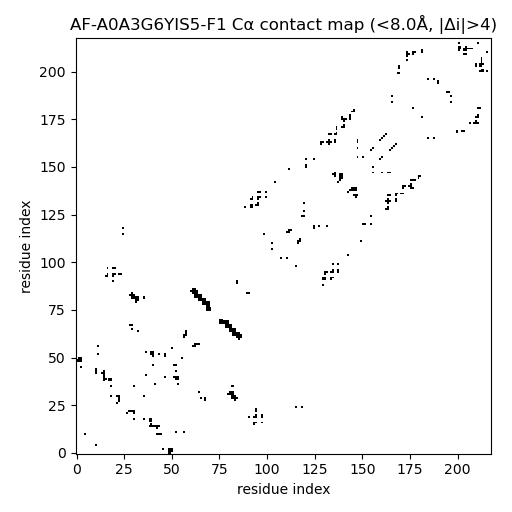 7.335 1.00 96.06 87 TYR A O 1
ATOM 707 N N . GLU A 1 88 ? 2.599 -1.877 8.087 1.00 94.50 88 GLU A N 1
ATOM 708 C CA . GLU A 1 88 ? 3.046 -0.739 7.269 1.00 94.50 88 GLU A CA 1
ATOM 709 C C . GLU A 1 88 ? 2.789 -0.962 5.770 1.00 94.50 88 GLU A C 1
ATOM 711 O O . GLU A 1 88 ? 2.151 -0.133 5.130 1.00 94.50 88 GLU A O 1
ATOM 716 N N . ARG A 1 89 ? 3.132 -2.145 5.233 1.00 94.25 89 ARG A N 1
ATOM 717 C CA . ARG A 1 89 ? 2.895 -2.473 3.812 1.00 94.25 89 ARG A CA 1
ATOM 718 C C . ARG A 1 89 ? 1.423 -2.380 3.398 1.00 94.25 89 ARG A C 1
ATOM 720 O O . ARG A 1 89 ? 1.131 -2.023 2.260 1.00 94.25 89 ARG A O 1
ATOM 727 N N . LEU A 1 90 ? 0.496 -2.714 4.300 1.00 95.50 90 LEU A N 1
ATOM 728 C CA . LEU A 1 90 ? -0.936 -2.567 4.037 1.00 95.50 90 LEU A CA 1
ATOM 729 C C . LEU A 1 90 ? -1.328 -1.085 4.007 1.00 95.50 90 LEU A C 1
ATOM 731 O O . LEU A 1 90 ? -2.059 -0.675 3.108 1.00 95.50 90 LEU A O 1
ATOM 735 N N . SER A 1 91 ? -0.821 -0.289 4.954 1.00 97.06 91 SER A N 1
ATOM 736 C CA . SER A 1 91 ? -1.014 1.167 4.982 1.00 97.06 91 SER A CA 1
ATOM 737 C C . SER A 1 91 ? -0.541 1.811 3.685 1.00 97.06 91 SER A C 1
ATOM 739 O O . SER A 1 91 ? -1.311 2.503 3.022 1.00 97.06 91 SER A O 1
ATOM 741 N N . ASP A 1 92 ? 0.698 1.524 3.285 1.00 97.19 92 ASP A N 1
ATOM 742 C CA . ASP A 1 92 ? 1.302 2.054 2.065 1.00 97.19 92 ASP A CA 1
ATOM 743 C C . ASP A 1 92 ? 0.468 1.728 0.830 1.00 97.19 92 ASP A C 1
ATOM 745 O O . ASP A 1 92 ? 0.207 2.603 0.003 1.00 97.19 92 ASP A O 1
ATOM 749 N N . TYR A 1 93 ? 0.000 0.481 0.726 1.00 97.25 93 TYR A N 1
ATOM 750 C CA . TYR A 1 93 ? -0.829 0.047 -0.390 1.00 97.25 93 TYR A CA 1
ATOM 751 C C . TYR A 1 93 ? -2.192 0.741 -0.420 1.00 97.25 93 TYR A C 1
ATOM 753 O O . TYR A 1 93 ? -2.628 1.184 -1.481 1.00 97.25 93 TYR A O 1
ATOM 761 N N . LEU A 1 94 ? -2.864 0.888 0.725 1.00 97.69 94 LEU A N 1
ATOM 762 C CA . LEU A 1 94 ? -4.155 1.579 0.794 1.00 97.69 94 LEU A CA 1
ATOM 763 C C . LEU A 1 94 ? -4.019 3.077 0.499 1.00 97.69 94 LEU A C 1
ATOM 765 O O . LEU A 1 94 ? -4.853 3.639 -0.211 1.00 97.69 94 LEU A O 1
ATOM 769 N N . ILE A 1 95 ? -2.950 3.717 0.979 1.00 97.69 95 ILE A N 1
ATOM 770 C CA . ILE A 1 95 ? -2.638 5.111 0.647 1.00 97.69 95 ILE A CA 1
ATOM 771 C C . ILE A 1 95 ? -2.376 5.240 -0.859 1.00 97.69 95 ILE A C 1
ATOM 773 O O . ILE A 1 95 ? -2.992 6.077 -1.520 1.00 97.69 95 ILE A O 1
ATOM 777 N N . ALA A 1 96 ? -1.522 4.385 -1.428 1.00 96.94 96 ALA A N 1
ATOM 778 C CA . ALA A 1 96 ? -1.239 4.363 -2.861 1.00 96.94 96 ALA A CA 1
ATOM 779 C C . ALA A 1 96 ? -2.508 4.141 -3.696 1.00 96.94 96 ALA A C 1
ATOM 781 O O . ALA A 1 96 ? -2.718 4.824 -4.702 1.00 96.94 96 ALA A O 1
ATOM 782 N N . GLN A 1 97 ? -3.393 3.243 -3.257 1.00 96.38 97 GLN A N 1
ATOM 783 C CA . GLN A 1 97 ? -4.689 3.007 -3.886 1.00 96.38 97 GLN A CA 1
ATOM 784 C C . GLN A 1 97 ? -5.550 4.271 -3.887 1.00 96.38 97 GLN A C 1
ATOM 786 O O . GLN A 1 97 ? -6.115 4.605 -4.923 1.00 96.38 97 GLN A O 1
ATOM 791 N N . LYS A 1 98 ? -5.630 5.002 -2.769 1.00 95.69 98 LYS A N 1
ATOM 792 C CA . LYS A 1 98 ? -6.401 6.253 -2.684 1.00 95.69 98 LYS A CA 1
ATOM 793 C C . LYS A 1 98 ? -5.814 7.362 -3.555 1.00 95.69 98 LYS A C 1
ATOM 795 O O . LYS A 1 98 ? -6.561 8.042 -4.251 1.00 95.69 98 LYS A O 1
ATOM 800 N N . ILE A 1 99 ? -4.488 7.494 -3.588 1.00 95.00 99 ILE A N 1
ATOM 801 C CA . ILE A 1 99 ? -3.787 8.464 -4.446 1.00 95.00 99 ILE A CA 1
ATOM 802 C C . ILE A 1 99 ? -4.047 8.179 -5.934 1.00 95.00 99 ILE A C 1
ATOM 804 O O . ILE A 1 99 ? -4.204 9.103 -6.730 1.00 95.00 99 ILE A O 1
ATOM 808 N N . THR A 1 100 ? -4.122 6.903 -6.317 1.00 94.81 100 THR A N 1
ATOM 809 C CA . THR A 1 100 ? -4.260 6.469 -7.719 1.00 94.81 100 THR A CA 1
ATOM 810 C C . THR A 1 100 ? -5.696 6.130 -8.138 1.00 94.81 100 THR A C 1
ATOM 812 O O . THR A 1 100 ? -5.939 5.799 -9.302 1.00 94.81 100 THR A O 1
ATOM 815 N N . GLU A 1 101 ? -6.668 6.245 -7.227 1.00 94.00 101 GLU A N 1
ATOM 816 C CA . GLU A 1 101 ? -8.062 5.810 -7.403 1.00 94.00 101 GLU A CA 1
ATOM 817 C C . GLU A 1 101 ? -8.696 6.408 -8.666 1.00 94.00 101 GLU A C 1
ATOM 819 O O . GLU A 1 101 ? -9.287 5.692 -9.475 1.00 94.00 101 GLU A O 1
ATOM 824 N N . LYS A 1 102 ? -8.497 7.715 -8.866 1.00 91.06 102 LYS A N 1
ATOM 825 C CA . LYS A 1 102 ? -9.074 8.496 -9.971 1.00 91.06 102 LYS A CA 1
ATOM 826 C C . LYS A 1 102 ? -8.166 8.605 -11.197 1.00 91.06 102 LYS A C 1
ATOM 828 O O . LYS A 1 102 ? -8.508 9.313 -12.136 1.00 91.06 102 LYS A O 1
ATOM 833 N N . VAL A 1 103 ? -7.001 7.958 -11.183 1.00 94.25 103 VAL A N 1
ATOM 834 C CA . VAL A 1 103 ? -6.070 8.013 -12.313 1.00 94.25 103 VAL A CA 1
ATOM 835 C C . VAL A 1 103 ? -6.565 7.074 -13.407 1.00 94.25 103 VAL A C 1
ATOM 837 O O . VAL A 1 103 ? -6.751 5.875 -13.178 1.00 94.25 103 VAL A O 1
ATOM 840 N N . GLU A 1 104 ? -6.753 7.627 -14.595 1.00 92.88 104 GLU A N 1
ATOM 841 C CA . GLU A 1 104 ? -7.030 6.926 -15.844 1.00 92.88 104 GLU A CA 1
ATOM 842 C C . GLU A 1 104 ? -5.800 6.997 -16.759 1.00 92.88 104 GLU A C 1
ATOM 844 O O . GLU A 1 104 ? -4.906 7.821 -16.559 1.00 92.88 104 GLU A O 1
ATOM 849 N N . GLU A 1 105 ? -5.739 6.139 -17.778 1.00 88.00 105 GLU A N 1
ATOM 850 C CA . GLU A 1 105 ? -4.581 6.035 -18.679 1.00 88.00 105 GLU A CA 1
ATOM 851 C C . GLU A 1 105 ? -4.251 7.370 -19.374 1.00 88.00 105 GLU A C 1
ATOM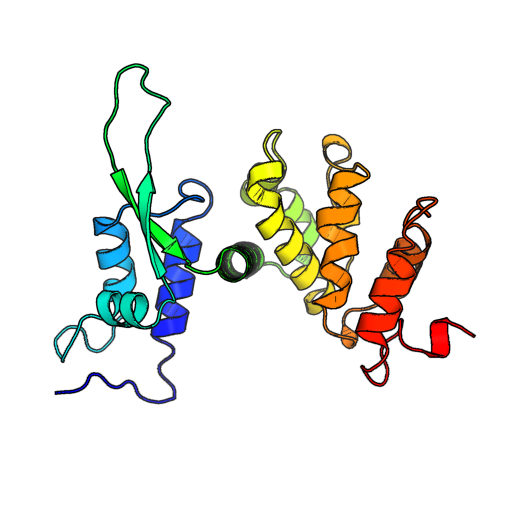 853 O O . GLU A 1 105 ? -3.100 7.806 -19.418 1.00 88.00 105 GLU A O 1
ATOM 858 N N . ASN A 1 106 ? -5.278 8.090 -19.828 1.00 90.00 106 ASN A N 1
ATOM 859 C CA . ASN A 1 106 ? -5.151 9.414 -20.445 1.00 90.00 106 ASN A CA 1
ATOM 860 C C . ASN A 1 106 ? -4.746 10.524 -19.451 1.00 90.00 106 ASN A C 1
ATOM 862 O O . ASN A 1 106 ? -4.280 11.582 -19.878 1.00 90.00 106 ASN A O 1
ATOM 866 N N . SER A 1 107 ? -4.901 10.301 -18.141 1.00 91.88 107 SER A N 1
ATOM 867 C CA . SER A 1 107 ? -4.627 11.282 -17.088 1.00 91.88 107 SER A CA 1
ATOM 868 C C . SER A 1 107 ? -3.309 11.029 -16.351 1.00 91.88 107 SER A C 1
ATOM 870 O O . SER A 1 107 ? -2.987 11.759 -15.412 1.00 91.88 107 SER A O 1
ATOM 872 N N . ILE A 1 108 ? -2.526 10.019 -16.746 1.00 92.06 108 ILE A N 1
ATOM 873 C CA . ILE A 1 108 ? -1.249 9.679 -16.094 1.00 92.06 108 ILE A CA 1
ATOM 874 C C . ILE A 1 108 ? -0.297 10.876 -16.096 1.00 92.06 108 ILE A C 1
ATOM 876 O O . ILE A 1 108 ? 0.252 11.244 -15.059 1.00 92.06 108 ILE A O 1
ATOM 880 N N . LYS A 1 109 ? -0.157 11.553 -17.242 1.00 90.38 109 LYS A N 1
ATOM 881 C CA . LYS A 1 109 ? 0.718 12.726 -17.360 1.00 90.38 109 LYS A CA 1
ATOM 882 C C . LYS A 1 109 ? 0.298 13.860 -16.423 1.00 90.38 109 LYS A C 1
ATOM 884 O O . LYS A 1 109 ? 1.158 14.474 -15.799 1.00 90.38 109 LYS A O 1
ATOM 889 N N . SER A 1 110 ? -1.004 14.126 -16.305 1.00 92.69 110 SER A N 1
ATOM 890 C CA . SER A 1 110 ? -1.516 15.129 -15.364 1.00 92.69 110 SER A CA 1
ATOM 891 C C . SER A 1 110 ? -1.324 14.709 -13.909 1.00 92.69 110 SER A C 1
ATOM 893 O O . SER A 1 110 ? -0.999 15.554 -13.083 1.00 92.69 110 SER A O 1
ATOM 895 N N . PHE A 1 111 ? -1.459 13.416 -13.600 1.00 93.00 111 PHE A N 1
ATOM 896 C CA . PHE A 1 111 ? -1.216 12.885 -12.260 1.00 93.00 111 PHE A CA 1
ATOM 897 C C . PHE A 1 111 ? 0.238 13.095 -11.822 1.00 93.00 111 PHE A C 1
ATOM 899 O O . PHE A 1 111 ? 0.478 13.644 -10.755 1.00 93.00 111 PHE A O 1
ATOM 906 N N . ILE A 1 112 ? 1.215 12.779 -12.675 1.00 90.19 112 ILE A N 1
ATOM 907 C CA . ILE A 1 112 ? 2.649 12.985 -12.380 1.00 90.19 112 ILE A CA 1
ATOM 908 C C . ILE A 1 112 ? 2.984 14.476 -12.161 1.00 90.19 112 ILE A C 1
ATOM 910 O O . ILE A 1 112 ? 3.977 14.829 -11.528 1.00 90.19 112 ILE A O 1
ATOM 914 N N . GLN A 1 113 ? 2.151 15.382 -12.672 1.00 90.44 113 GLN A N 1
ATOM 915 C CA . GLN A 1 113 ? 2.301 16.827 -12.493 1.00 90.44 113 GLN A CA 1
ATOM 916 C C . GLN A 1 113 ? 1.506 17.383 -11.301 1.00 90.44 113 GLN A C 1
ATOM 918 O O . GLN A 1 113 ? 1.653 18.572 -10.985 1.00 90.44 113 GLN A O 1
ATOM 923 N N . SER A 1 114 ? 0.687 16.560 -10.641 1.00 91.25 114 SER A N 1
ATOM 924 C CA . SER A 1 114 ? -0.173 16.975 -9.535 1.00 91.25 114 SER A CA 1
ATOM 925 C C . SER A 1 114 ? 0.632 17.296 -8.276 1.00 91.25 114 SER A C 1
ATOM 927 O O . SER A 1 114 ? 1.793 16.905 -8.123 1.00 91.25 114 SER A O 1
ATOM 929 N N . ASP A 1 115 ? 0.024 18.046 -7.362 1.00 89.69 115 ASP A N 1
ATOM 930 C CA . ASP A 1 115 ? 0.693 18.427 -6.122 1.00 89.69 115 ASP A CA 1
ATOM 931 C C . ASP A 1 115 ? 0.818 17.242 -5.157 1.00 89.69 115 ASP A C 1
ATOM 933 O O . ASP A 1 115 ? 1.847 17.108 -4.493 1.00 89.69 115 ASP A O 1
ATOM 937 N N . GLU A 1 116 ? -0.146 16.317 -5.157 1.00 87.75 116 GLU A N 1
ATOM 938 C CA . GLU A 1 116 ? -0.062 15.049 -4.425 1.00 87.75 116 GLU A CA 1
ATOM 939 C C . GLU A 1 116 ? 1.172 14.249 -4.853 1.00 87.75 116 GLU A C 1
ATOM 941 O O . GLU A 1 116 ? 1.942 13.778 -4.012 1.00 87.75 116 GLU A O 1
ATOM 946 N N . PHE A 1 117 ? 1.420 14.162 -6.161 1.00 90.25 117 PHE A N 1
ATOM 947 C CA . PHE A 1 117 ? 2.598 13.483 -6.686 1.00 90.25 117 PHE A CA 1
ATOM 948 C C . PHE A 1 117 ? 3.904 14.192 -6.323 1.00 90.25 117 PHE A C 1
ATOM 950 O O . PHE A 1 117 ? 4.902 13.566 -5.945 1.00 90.25 117 PHE A O 1
ATOM 957 N N . LYS A 1 118 ? 3.909 15.527 -6.406 1.00 90.38 118 LYS A N 1
ATOM 958 C CA . LYS A 1 118 ? 5.073 16.332 -6.022 1.00 90.38 118 LYS A CA 1
ATOM 959 C C . LYS A 1 118 ? 5.439 16.131 -4.558 1.00 90.38 118 LYS A C 1
ATOM 961 O O . LYS A 1 118 ? 6.632 16.095 -4.270 1.00 90.38 118 LYS A O 1
ATOM 966 N N . ILE A 1 119 ? 4.463 15.973 -3.656 1.00 90.94 119 ILE A N 1
ATOM 967 C CA . ILE A 1 119 ? 4.699 15.691 -2.229 1.00 90.94 119 ILE A CA 1
ATOM 968 C C . ILE A 1 119 ? 5.513 14.402 -2.061 1.00 90.94 119 ILE A C 1
ATOM 970 O O . ILE A 1 119 ? 6.545 14.420 -1.376 1.00 90.94 119 ILE A O 1
ATOM 974 N N . LEU A 1 120 ? 5.094 13.320 -2.729 1.00 90.81 120 LEU A N 1
ATOM 975 C CA . LEU A 1 120 ? 5.773 12.018 -2.692 1.00 90.81 120 LEU A CA 1
ATOM 976 C C . LEU A 1 120 ? 7.209 12.099 -3.222 1.00 90.81 120 LEU A C 1
ATOM 978 O O . LEU A 1 120 ? 8.106 11.423 -2.728 1.00 90.81 120 LEU A O 1
ATOM 982 N N . THR A 1 121 ? 7.434 12.979 -4.196 1.00 88.19 121 THR A N 1
ATOM 983 C CA . THR A 1 121 ? 8.711 13.163 -4.896 1.00 88.19 121 THR A CA 1
ATOM 984 C C . THR A 1 121 ? 9.475 14.416 -4.431 1.00 88.19 121 THR A C 1
ATOM 986 O O . THR A 1 121 ? 10.268 15.020 -5.167 1.00 88.19 121 THR A O 1
ATOM 989 N N . THR A 1 122 ? 9.260 14.861 -3.191 1.00 84.75 122 THR A N 1
ATOM 990 C CA . THR A 1 122 ? 10.070 15.930 -2.576 1.00 84.75 122 THR A CA 1
ATOM 991 C C . THR A 1 122 ? 11.439 15.415 -2.106 1.00 84.75 122 THR A C 1
ATOM 993 O O . THR A 1 122 ? 11.752 14.234 -2.209 1.00 84.75 122 THR A O 1
ATOM 996 N N . ARG A 1 123 ? 12.296 16.299 -1.566 1.00 74.06 123 ARG A N 1
ATOM 997 C CA . ARG A 1 123 ? 13.624 15.921 -1.032 1.00 74.06 123 ARG A CA 1
ATOM 998 C C . ARG A 1 123 ? 13.576 14.848 0.064 1.00 74.06 123 ARG A C 1
ATOM 1000 O O . ARG A 1 123 ? 14.583 14.197 0.298 1.00 74.06 123 ARG A O 1
ATOM 1007 N N . ASN A 1 124 ? 12.435 14.674 0.726 1.00 82.56 124 ASN A N 1
ATOM 1008 C CA . ASN A 1 124 ? 12.237 13.651 1.746 1.00 82.56 124 ASN A CA 1
ATOM 1009 C C . ASN A 1 124 ? 11.393 12.487 1.199 1.00 82.56 124 ASN A C 1
ATOM 1011 O O . ASN A 1 124 ? 10.487 12.027 1.879 1.00 82.56 124 ASN A O 1
ATOM 1015 N N . TYR A 1 125 ? 11.637 12.049 -0.040 1.00 86.00 125 TYR A N 1
ATOM 1016 C CA . TYR A 1 125 ? 10.905 10.931 -0.649 1.00 86.00 125 TYR A CA 1
ATOM 1017 C C . TYR A 1 125 ? 11.114 9.609 0.104 1.00 86.00 125 TYR A C 1
ATOM 1019 O O . TYR A 1 125 ? 10.266 8.729 0.019 1.00 86.00 125 TYR A O 1
ATOM 1027 N N . TYR A 1 126 ? 12.209 9.475 0.867 1.00 88.12 126 TYR A N 1
ATOM 1028 C CA . TYR A 1 126 ? 12.511 8.281 1.662 1.00 88.12 126 TYR A CA 1
ATOM 1029 C C . TYR A 1 126 ? 11.360 7.889 2.595 1.00 88.12 126 TYR A C 1
ATOM 1031 O O . TYR A 1 126 ? 11.037 6.711 2.704 1.00 88.12 126 TYR A O 1
ATOM 1039 N N . LYS A 1 127 ? 10.673 8.874 3.196 1.00 89.50 127 LYS A N 1
ATOM 1040 C CA . LYS A 1 127 ? 9.501 8.621 4.056 1.00 89.50 127 LYS A CA 1
ATOM 1041 C C . LYS A 1 127 ? 8.281 8.076 3.304 1.00 89.50 127 LYS A C 1
ATOM 1043 O O . LYS A 1 127 ? 7.312 7.677 3.931 1.00 89.50 127 LYS A O 1
ATOM 1048 N N . TYR A 1 128 ? 8.298 8.147 1.976 1.00 93.06 128 TYR A N 1
ATOM 1049 C CA . TYR A 1 128 ? 7.213 7.742 1.090 1.00 93.06 128 TYR A CA 1
ATOM 1050 C C . TYR A 1 128 ? 7.604 6.550 0.211 1.00 93.06 128 TYR A C 1
ATOM 1052 O O . TYR A 1 128 ? 6.865 6.227 -0.716 1.00 93.06 128 TYR A O 1
ATOM 1060 N N . LEU A 1 129 ? 8.747 5.899 0.466 1.00 93.44 129 LEU A N 1
ATOM 1061 C CA . LEU A 1 129 ? 9.221 4.792 -0.367 1.00 93.44 129 LEU A CA 1
ATOM 1062 C C . LEU A 1 129 ? 8.219 3.645 -0.427 1.00 93.44 129 LEU A C 1
ATOM 1064 O O . LEU A 1 129 ? 7.925 3.190 -1.523 1.00 93.44 129 LEU A O 1
ATOM 1068 N N . GLY A 1 130 ? 7.632 3.247 0.703 1.00 95.50 130 GLY A N 1
ATOM 1069 C CA . GLY A 1 130 ? 6.607 2.203 0.726 1.00 95.50 130 GLY A CA 1
ATOM 1070 C C . GLY A 1 130 ? 5.399 2.540 -0.155 1.00 95.50 130 GLY A C 1
ATOM 1071 O O . GLY A 1 130 ? 4.991 1.733 -0.992 1.00 95.50 130 GLY A O 1
ATOM 1072 N N . ILE A 1 131 ? 4.890 3.775 -0.060 1.00 96.62 131 ILE A N 1
ATOM 1073 C CA . ILE A 1 131 ? 3.805 4.275 -0.922 1.00 96.62 131 ILE A CA 1
ATOM 1074 C C . ILE A 1 131 ? 4.236 4.290 -2.396 1.00 96.62 131 ILE A C 1
ATOM 1076 O O . ILE A 1 131 ? 3.475 3.856 -3.256 1.00 96.62 131 ILE A O 1
ATOM 1080 N N . LEU A 1 132 ? 5.446 4.758 -2.716 1.00 95.75 132 LEU A N 1
ATOM 1081 C CA . LEU A 1 132 ? 5.967 4.785 -4.090 1.00 95.75 132 LEU A CA 1
ATOM 1082 C C . LEU A 1 132 ? 6.126 3.370 -4.667 1.00 95.75 132 LEU A C 1
ATOM 1084 O O . LEU A 1 132 ? 5.752 3.141 -5.818 1.00 95.75 132 LEU A O 1
ATOM 1088 N N . SER A 1 133 ? 6.597 2.410 -3.869 1.00 96.44 133 SER A N 1
ATOM 1089 C CA . SER A 1 133 ? 6.653 0.987 -4.219 1.00 96.44 133 SER A CA 1
ATOM 1090 C C . SER A 1 133 ? 5.255 0.425 -4.491 1.00 96.44 133 SER A C 1
ATOM 1092 O O . SER A 1 133 ? 5.051 -0.275 -5.483 1.00 96.44 133 SER A O 1
ATOM 1094 N N . ALA A 1 134 ? 4.260 0.769 -3.672 1.00 97.62 134 ALA A N 1
ATOM 1095 C CA . ALA A 1 134 ? 2.880 0.350 -3.901 1.00 97.62 134 ALA A CA 1
ATOM 1096 C C . ALA A 1 134 ? 2.253 1.003 -5.148 1.00 97.62 134 ALA A C 1
ATOM 1098 O O . ALA A 1 134 ? 1.569 0.323 -5.913 1.00 97.62 134 ALA A O 1
ATOM 1099 N N . ILE A 1 135 ? 2.532 2.285 -5.414 1.00 96.88 135 ILE A N 1
ATOM 1100 C CA . ILE A 1 135 ? 2.133 2.958 -6.663 1.00 96.88 135 ILE A CA 1
ATOM 1101 C C . ILE A 1 135 ? 2.749 2.239 -7.865 1.00 96.88 135 ILE A C 1
ATOM 1103 O O . ILE A 1 135 ? 2.050 2.004 -8.847 1.00 96.88 135 ILE A O 1
ATOM 1107 N N . ASN A 1 136 ? 4.019 1.836 -7.782 1.00 96.31 136 ASN A N 1
ATOM 1108 C CA . ASN A 1 136 ? 4.687 1.098 -8.850 1.00 96.31 136 ASN A CA 1
ATOM 1109 C C . ASN A 1 136 ? 4.002 -0.244 -9.163 1.00 96.31 136 ASN A C 1
ATOM 1111 O O . ASN A 1 136 ? 3.843 -0.588 -10.333 1.00 96.31 136 ASN A O 1
ATOM 1115 N N . ILE A 1 137 ? 3.540 -0.975 -8.142 1.00 97.50 137 ILE A N 1
ATOM 1116 C CA . ILE A 1 137 ? 2.733 -2.193 -8.331 1.00 97.50 137 ILE A CA 1
ATOM 1117 C C . ILE A 1 137 ? 1.410 -1.849 -9.025 1.00 97.50 137 ILE A C 1
ATOM 1119 O O . ILE A 1 137 ? 1.089 -2.438 -10.055 1.00 97.50 137 ILE A O 1
ATOM 1123 N N . ILE A 1 138 ? 0.671 -0.857 -8.517 1.00 97.00 138 ILE A N 1
ATOM 1124 C CA . ILE A 1 138 ? -0.631 -0.459 -9.078 1.00 97.00 138 ILE A CA 1
ATOM 1125 C C . ILE A 1 138 ? -0.498 -0.019 -10.539 1.00 97.00 138 ILE A C 1
ATOM 1127 O O . ILE A 1 138 ? -1.342 -0.365 -11.363 1.00 97.00 138 ILE A O 1
ATOM 1131 N N . PHE A 1 139 ? 0.555 0.721 -10.884 1.00 96.56 139 PHE A N 1
ATOM 1132 C CA . PHE A 1 139 ? 0.793 1.176 -12.252 1.00 96.56 139 PHE A CA 1
ATOM 1133 C C . PHE A 1 139 ? 1.054 0.018 -13.211 1.00 96.56 139 PHE A C 1
ATOM 1135 O O . PHE A 1 139 ? 0.453 -0.032 -14.289 1.00 96.56 139 PHE A O 1
ATOM 1142 N N . ALA A 1 140 ? 1.886 -0.939 -12.797 1.00 96.75 140 ALA A N 1
ATOM 1143 C CA . ALA A 1 140 ? 2.135 -2.139 -13.580 1.00 96.75 140 ALA A CA 1
ATOM 1144 C C . ALA A 1 140 ? 0.844 -2.949 -13.760 1.00 96.75 140 ALA A C 1
ATOM 1146 O O . ALA A 1 140 ? 0.536 -3.401 -14.860 1.00 96.75 140 ALA A O 1
ATOM 1147 N N . GLU A 1 141 ? 0.043 -3.112 -12.707 1.00 95.69 141 GLU A N 1
ATOM 1148 C CA . GLU A 1 141 ? -1.175 -3.922 -12.767 1.00 95.69 141 GLU A CA 1
ATOM 1149 C C . GLU A 1 141 ? -2.290 -3.272 -13.588 1.00 95.69 141 GLU A C 1
ATOM 1151 O O . GLU A 1 141 ? -2.859 -3.936 -14.462 1.00 95.69 141 GLU A O 1
ATOM 1156 N N . LYS A 1 142 ? -2.570 -1.988 -13.333 1.00 95.38 142 LYS A N 1
ATOM 1157 C CA . LYS A 1 142 ? -3.704 -1.239 -13.895 1.00 95.38 142 LYS A CA 1
ATOM 1158 C C . LYS A 1 142 ? -3.422 -0.685 -15.288 1.00 95.38 142 LYS A C 1
ATOM 1160 O O . LYS A 1 142 ? -4.309 -0.728 -16.133 1.00 95.38 142 LYS A O 1
ATOM 1165 N N . PHE A 1 143 ? -2.217 -0.168 -15.523 1.00 94.81 143 PHE A N 1
ATOM 1166 C CA . PHE A 1 143 ? -1.880 0.539 -16.764 1.00 94.81 143 PHE A CA 1
ATOM 1167 C C . PHE A 1 143 ? -0.875 -0.211 -17.639 1.00 94.81 143 PHE A C 1
ATOM 1169 O O . PHE A 1 143 ? -0.643 0.214 -18.763 1.00 94.81 143 PHE A O 1
ATOM 1176 N N . LYS A 1 144 ? -0.283 -1.315 -17.155 1.00 95.19 144 LYS A N 1
ATOM 1177 C CA . LYS A 1 144 ? 0.811 -2.027 -17.847 1.00 95.19 144 LYS A CA 1
ATOM 1178 C C . LYS A 1 144 ? 2.003 -1.107 -18.143 1.00 95.19 144 LYS A C 1
ATOM 1180 O O . LYS A 1 144 ? 2.649 -1.219 -19.182 1.00 95.19 144 LYS A O 1
ATOM 1185 N N . LEU A 1 145 ? 2.279 -0.183 -17.222 1.00 94.81 145 LEU A N 1
ATOM 1186 C CA . LEU A 1 145 ? 3.351 0.804 -17.328 1.00 94.81 145 LEU A CA 1
ATOM 1187 C C . LEU A 1 145 ? 4.316 0.687 -16.156 1.00 94.81 145 LEU A C 1
ATOM 1189 O O . LEU A 1 145 ? 3.918 0.370 -15.036 1.00 94.81 145 LEU A O 1
ATOM 1193 N N . GLU A 1 146 ? 5.577 1.018 -16.410 1.00 94.25 146 GLU A N 1
ATOM 1194 C CA . GLU A 1 146 ? 6.617 1.015 -15.390 1.00 94.25 146 GLU A CA 1
ATOM 1195 C C . GLU A 1 146 ? 6.744 2.408 -14.790 1.00 94.25 146 GLU A C 1
ATOM 1197 O O . GLU A 1 146 ? 7.252 3.343 -15.407 1.00 94.25 146 GLU A O 1
ATOM 1202 N N . PHE A 1 147 ? 6.230 2.552 -13.570 1.00 91.94 147 PHE A N 1
ATOM 1203 C CA . PHE A 1 147 ? 6.112 3.839 -12.893 1.00 91.94 147 PHE A CA 1
ATOM 1204 C C . PHE A 1 147 ? 7.456 4.562 -12.744 1.00 91.94 147 PHE A C 1
ATOM 1206 O O . PHE A 1 147 ? 7.501 5.791 -12.793 1.00 91.94 147 PHE A O 1
ATOM 1213 N N . ILE A 1 148 ? 8.552 3.809 -12.627 1.00 90.12 148 ILE A N 1
ATOM 1214 C CA . ILE A 1 148 ? 9.889 4.385 -12.492 1.00 90.12 148 ILE A CA 1
ATOM 1215 C C . ILE A 1 148 ? 10.302 5.286 -13.660 1.00 90.12 148 ILE A C 1
ATOM 1217 O O . ILE A 1 148 ? 11.062 6.224 -13.456 1.00 90.12 148 ILE A O 1
ATOM 1221 N N . GLU A 1 149 ? 9.759 5.066 -14.859 1.00 89.06 149 GLU A N 1
ATOM 1222 C CA . GLU A 1 149 ? 10.089 5.865 -16.046 1.00 89.06 149 GLU A CA 1
ATOM 1223 C C . GLU A 1 149 ? 9.502 7.279 -16.002 1.00 89.06 149 GLU A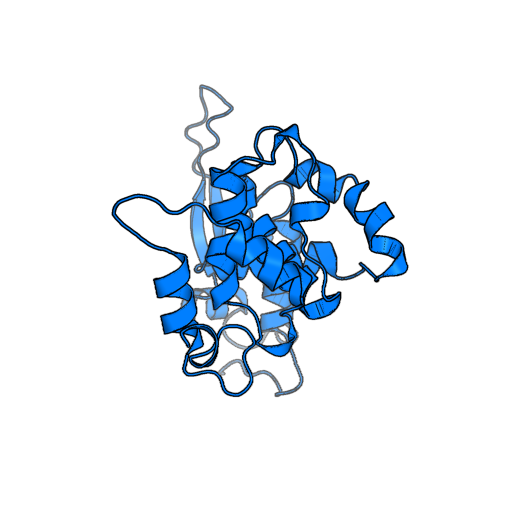 C 1
ATOM 1225 O O . GLU A 1 149 ? 9.861 8.144 -16.798 1.00 89.06 149 GLU A O 1
ATOM 1230 N N . TYR A 1 150 ? 8.575 7.510 -15.078 1.00 87.44 150 TYR A N 1
ATOM 1231 C CA . TYR A 1 150 ? 7.868 8.772 -14.916 1.00 87.44 150 TYR A CA 1
ATOM 1232 C C . TYR A 1 150 ? 8.417 9.610 -13.761 1.00 87.44 150 TYR A C 1
ATOM 1234 O O . TYR A 1 150 ? 7.874 10.675 -13.447 1.00 87.44 150 TYR A O 1
ATOM 1242 N N . LEU A 1 151 ? 9.469 9.134 -13.100 1.00 83.94 151 LEU A N 1
ATOM 1243 C CA . LEU A 1 151 ? 10.025 9.793 -11.934 1.00 83.94 151 LEU A CA 1
ATOM 1244 C C . LEU A 1 151 ? 10.972 10.932 -12.315 1.00 83.94 151 LEU A C 1
ATOM 1246 O O . LEU A 1 151 ? 11.665 10.870 -13.328 1.00 83.94 151 LEU A O 1
ATOM 1250 N N . PRO A 1 152 ? 11.046 11.991 -11.491 1.00 81.19 152 PRO A N 1
ATOM 1251 C CA . PRO A 1 152 ? 12.035 13.040 -11.695 1.00 81.19 152 PRO A CA 1
ATOM 1252 C C . PRO A 1 152 ? 13.470 12.510 -11.517 1.00 81.19 152 PRO A C 1
ATOM 1254 O O . PRO A 1 152 ? 13.755 11.879 -10.498 1.00 81.19 152 PRO A O 1
ATOM 1257 N N . GLU A 1 153 ? 14.394 12.900 -12.406 1.00 78.56 153 GLU A N 1
ATOM 1258 C CA . GLU A 1 153 ? 15.824 12.507 -12.377 1.00 78.56 153 GLU A CA 1
ATOM 1259 C C . GLU A 1 153 ? 16.488 12.677 -10.999 1.00 78.56 153 GLU A C 1
ATOM 1261 O O . GLU A 1 153 ? 17.330 11.890 -10.593 1.00 78.56 153 GLU A O 1
ATOM 1266 N N . LYS A 1 154 ? 16.080 13.691 -10.224 1.00 72.19 154 LYS A N 1
ATOM 1267 C CA . LYS A 1 154 ? 16.631 13.978 -8.884 1.00 72.19 154 LYS A CA 1
ATOM 1268 C C . LYS A 1 154 ? 16.436 12.842 -7.859 1.00 72.19 154 LYS A C 1
ATOM 1270 O O . LYS A 1 154 ? 17.051 12.886 -6.796 1.00 72.19 154 LYS A O 1
ATOM 1275 N N . ILE A 1 155 ? 15.500 11.927 -8.109 1.00 76.25 155 ILE A N 1
ATOM 1276 C CA . ILE A 1 155 ? 15.173 10.787 -7.236 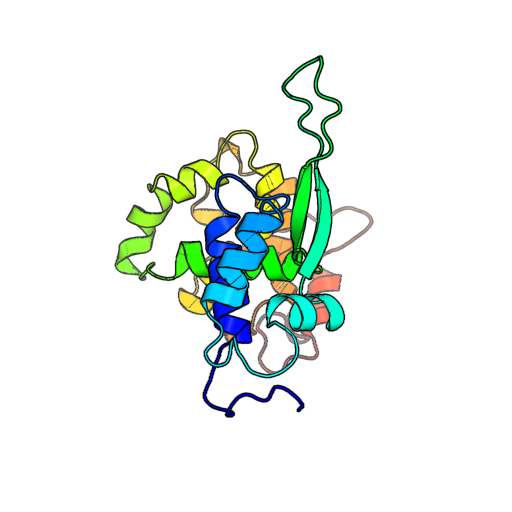1.00 76.25 155 ILE A CA 1
ATOM 1277 C C . ILE A 1 155 ? 15.686 9.485 -7.842 1.00 76.25 155 ILE A C 1
ATOM 1279 O O . ILE A 1 155 ? 15.956 8.544 -7.103 1.00 76.25 155 ILE A O 1
ATOM 1283 N N . ASP A 1 156 ? 15.858 9.461 -9.159 1.00 76.00 156 ASP A N 1
ATOM 1284 C CA . ASP A 1 156 ? 16.287 8.300 -9.917 1.00 76.00 156 ASP A CA 1
ATOM 1285 C C . ASP A 1 156 ? 17.754 7.962 -9.603 1.00 76.00 156 ASP A C 1
ATOM 1287 O O . ASP A 1 156 ? 18.699 8.583 -10.088 1.00 76.00 156 ASP A O 1
ATOM 1291 N N . ASN A 1 157 ? 17.935 7.023 -8.678 1.00 85.50 157 ASN A N 1
ATOM 1292 C CA . ASN A 1 157 ? 19.224 6.489 -8.262 1.00 85.50 157 ASN A CA 1
ATOM 1293 C C . ASN A 1 157 ? 19.092 4.984 -8.001 1.00 85.50 157 ASN A C 1
ATOM 1295 O O . ASN A 1 157 ? 17.987 4.469 -7.837 1.00 85.50 157 ASN A O 1
ATOM 1299 N N . GLU A 1 158 ? 20.222 4.283 -7.917 1.00 86.56 158 GLU A N 1
ATOM 1300 C CA . GLU A 1 158 ? 20.261 2.822 -7.774 1.00 86.56 158 GLU A CA 1
ATOM 1301 C C . GLU A 1 158 ? 19.486 2.305 -6.552 1.00 86.56 158 GLU A C 1
ATOM 1303 O O . GLU A 1 158 ? 18.760 1.314 -6.651 1.00 86.56 158 GLU A O 1
ATOM 1308 N N . TYR A 1 159 ? 19.574 2.999 -5.413 1.00 88.19 159 TYR A N 1
ATOM 1309 C CA . TYR A 1 159 ? 18.821 2.628 -4.216 1.00 88.19 159 TYR A CA 1
ATOM 1310 C C . TYR A 1 159 ? 17.313 2.755 -4.454 1.00 88.19 159 TYR A C 1
ATOM 1312 O O . TYR A 1 159 ? 16.558 1.827 -4.173 1.00 88.19 159 TYR A O 1
ATOM 1320 N N . PHE A 1 160 ? 16.871 3.870 -5.035 1.00 89.50 160 PHE A N 1
ATOM 1321 C CA . PHE A 1 160 ? 15.464 4.075 -5.358 1.00 89.50 160 PHE A CA 1
ATOM 1322 C C . PHE A 1 160 ? 14.946 3.033 -6.359 1.00 89.50 160 PHE A C 1
ATOM 1324 O O . PHE A 1 160 ? 13.883 2.449 -6.147 1.00 89.50 160 PHE A O 1
ATOM 1331 N N . PHE A 1 161 ? 15.704 2.772 -7.426 1.00 91.69 161 PHE A N 1
ATOM 1332 C CA . PHE A 1 161 ? 15.386 1.741 -8.413 1.00 91.69 161 PHE A CA 1
ATOM 1333 C C . PHE A 1 161 ? 15.228 0.367 -7.747 1.00 91.69 161 PHE A C 1
ATOM 1335 O O . PHE A 1 161 ? 14.254 -0.344 -8.002 1.00 91.69 161 PHE A O 1
ATOM 1342 N N . SER A 1 162 ? 16.128 0.022 -6.825 1.00 91.38 162 SER A N 1
ATOM 1343 C CA . SER A 1 162 ? 16.049 -1.219 -6.055 1.00 91.38 162 SER A CA 1
ATOM 1344 C C . SER A 1 162 ? 14.785 -1.298 -5.183 1.00 91.38 162 SER A C 1
ATOM 1346 O O . SER A 1 162 ? 14.027 -2.267 -5.272 1.00 91.38 162 SER A O 1
ATOM 1348 N N . GLU A 1 163 ? 14.502 -0.268 -4.378 1.00 91.88 163 GLU A N 1
ATOM 1349 C CA . GLU A 1 163 ? 13.360 -0.267 -3.448 1.00 91.88 163 GLU A CA 1
ATOM 1350 C C . GLU A 1 163 ? 11.998 -0.221 -4.155 1.00 91.88 163 GLU A C 1
ATOM 1352 O O . GLU A 1 163 ? 11.051 -0.902 -3.747 1.00 91.88 163 GLU A O 1
ATOM 1357 N N . VAL A 1 164 ? 11.880 0.587 -5.211 1.00 94.19 164 VAL A N 1
ATOM 1358 C CA . VAL A 1 164 ? 10.590 0.865 -5.854 1.00 94.19 164 VAL A CA 1
ATOM 1359 C C . VAL A 1 164 ? 10.306 -0.082 -7.001 1.00 94.19 164 VAL A C 1
ATOM 1361 O O . VAL A 1 164 ? 9.166 -0.516 -7.126 1.00 94.19 164 VAL A O 1
ATOM 1364 N N . PHE A 1 165 ? 11.301 -0.449 -7.809 1.00 95.31 165 PHE A N 1
ATOM 1365 C CA . PHE A 1 165 ? 11.113 -1.395 -8.907 1.00 95.31 165 PHE A CA 1
ATOM 1366 C C . PHE A 1 165 ? 11.466 -2.819 -8.485 1.00 95.31 165 PHE A C 1
ATOM 1368 O O . PHE A 1 165 ? 10.562 -3.648 -8.354 1.00 95.31 165 PHE A O 1
ATOM 1375 N N . VAL A 1 166 ? 12.743 -3.099 -8.211 1.00 94.62 166 VAL A N 1
ATOM 1376 C CA . VAL A 1 166 ? 13.270 -4.471 -8.086 1.00 94.62 166 VAL A CA 1
ATOM 1377 C C . VAL A 1 166 ? 12.549 -5.27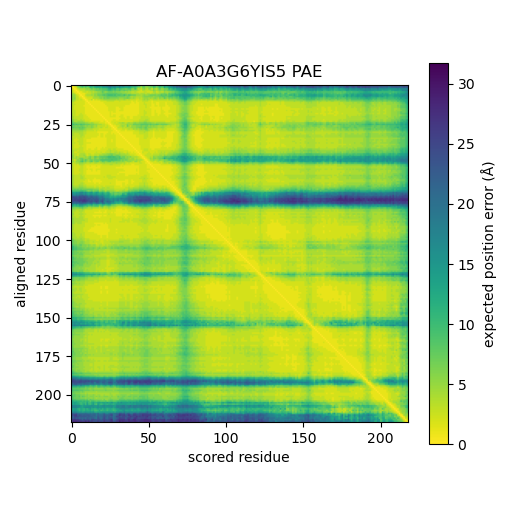7 -7.005 1.00 94.62 166 VAL A C 1
ATOM 1379 O O . VAL A 1 166 ? 11.996 -6.339 -7.291 1.00 94.62 166 VAL A O 1
ATOM 1382 N N . LYS A 1 167 ? 12.469 -4.753 -5.776 1.00 93.25 167 LYS A N 1
ATOM 1383 C CA . LYS A 1 167 ? 11.827 -5.451 -4.645 1.00 93.25 167 LYS A CA 1
ATOM 1384 C C . LYS A 1 167 ? 10.325 -5.663 -4.816 1.00 93.25 167 LYS A C 1
ATOM 1386 O O . LYS A 1 167 ? 9.738 -6.499 -4.130 1.00 93.25 167 LYS A O 1
ATOM 1391 N N . THR A 1 168 ? 9.681 -4.912 -5.707 1.00 95.38 168 THR A N 1
ATOM 1392 C CA . THR A 1 168 ? 8.232 -5.020 -5.913 1.00 95.38 168 THR A CA 1
ATOM 1393 C C . THR A 1 168 ? 7.843 -6.096 -6.912 1.00 95.38 168 THR A C 1
ATOM 1395 O O . THR A 1 168 ? 6.698 -6.536 -6.868 1.00 95.38 168 THR A O 1
ATOM 1398 N N . LEU A 1 169 ? 8.769 -6.561 -7.761 1.00 95.44 169 LEU A N 1
ATOM 1399 C CA . LEU A 1 169 ? 8.480 -7.515 -8.837 1.00 95.44 169 LEU A CA 1
ATOM 1400 C C . LEU A 1 169 ? 7.798 -8.790 -8.327 1.00 95.44 169 LEU A C 1
ATOM 1402 O O . LEU A 1 169 ? 6.833 -9.242 -8.932 1.00 95.44 169 LEU A O 1
ATOM 1406 N N . VAL A 1 170 ? 8.225 -9.309 -7.173 1.00 93.69 170 VAL A N 1
ATOM 1407 C CA . VAL A 1 170 ? 7.654 -10.524 -6.559 1.00 93.69 170 VAL A CA 1
ATOM 1408 C C . VAL A 1 170 ? 6.229 -10.350 -6.017 1.00 93.69 170 VAL A C 1
ATOM 1410 O O . VAL A 1 170 ? 5.570 -11.335 -5.710 1.00 93.69 170 VAL A O 1
ATOM 1413 N N . ASN A 1 171 ? 5.750 -9.111 -5.875 1.00 93.00 171 ASN A N 1
ATOM 1414 C CA . ASN A 1 171 ? 4.414 -8.804 -5.350 1.00 93.00 171 ASN A CA 1
ATOM 1415 C C . ASN A 1 171 ? 3.399 -8.481 -6.457 1.00 93.00 171 ASN A C 1
ATOM 1417 O O . ASN A 1 171 ? 2.265 -8.121 -6.153 1.00 93.00 171 ASN A O 1
ATOM 1421 N N . ARG A 1 172 ? 3.810 -8.538 -7.727 1.00 93.50 172 ARG A N 1
ATOM 1422 C CA . ARG A 1 172 ? 2.969 -8.193 -8.875 1.00 93.50 172 ARG A CA 1
ATOM 1423 C C . ARG A 1 172 ? 2.291 -9.435 -9.447 1.00 93.50 172 ARG A C 1
ATOM 1425 O O . ARG A 1 172 ? 2.873 -10.516 -9.467 1.00 93.50 172 ARG A O 1
ATOM 1432 N N . SER A 1 173 ? 1.090 -9.275 -9.999 1.00 92.62 173 SER A N 1
ATOM 1433 C CA . SER A 1 173 ? 0.483 -10.347 -10.799 1.00 92.62 173 SER A CA 1
ATOM 1434 C C . SER A 1 173 ? 1.294 -10.662 -12.069 1.00 92.62 173 SER A C 1
ATOM 1436 O O . SER A 1 173 ? 1.779 -9.759 -12.745 1.00 92.62 173 SER A O 1
ATOM 1438 N N . ALA A 1 174 ? 1.350 -11.934 -12.484 1.00 91.88 174 ALA A N 1
ATOM 1439 C CA . ALA A 1 174 ? 2.030 -12.344 -13.724 1.00 91.88 174 ALA A CA 1
ATOM 1440 C C . ALA A 1 174 ? 1.573 -11.538 -14.958 1.00 91.88 174 ALA A C 1
ATOM 1442 O O . ALA A 1 174 ? 2.364 -11.195 -15.833 1.00 91.88 174 ALA A O 1
ATOM 1443 N N . SER A 1 175 ? 0.285 -11.178 -14.995 1.00 93.06 175 SER A N 1
ATOM 1444 C CA . SER A 1 175 ? -0.322 -10.411 -16.085 1.00 93.06 175 SER A CA 1
ATOM 1445 C C . SER A 1 175 ? 0.158 -8.958 -16.188 1.00 93.06 175 SER A C 1
ATOM 1447 O O . SER A 1 175 ? -0.166 -8.284 -17.164 1.00 93.06 175 SER A O 1
ATOM 1449 N N . SER A 1 176 ? 0.836 -8.411 -15.173 1.00 94.81 176 SER A N 1
ATOM 1450 C CA . SER A 1 176 ? 1.340 -7.031 -15.194 1.00 94.81 176 SER A CA 1
ATOM 1451 C C . SER A 1 176 ? 2.687 -6.884 -15.888 1.00 94.81 176 SER A C 1
ATOM 1453 O O . SER A 1 176 ? 3.098 -5.761 -16.161 1.00 94.81 176 SER A O 1
ATOM 1455 N N . PHE A 1 177 ? 3.396 -7.989 -16.119 1.00 94.50 177 PHE A N 1
ATOM 1456 C CA . PHE A 1 177 ? 4.702 -7.962 -16.759 1.00 94.50 177 PHE A CA 1
ATOM 1457 C C . PHE A 1 177 ? 4.552 -7.645 -18.245 1.00 94.50 177 PHE A C 1
ATOM 1459 O O . PHE A 1 177 ? 3.635 -8.113 -18.919 1.00 94.50 177 PHE A O 1
ATOM 1466 N N . THR A 1 178 ? 5.462 -6.817 -18.742 1.00 94.88 178 THR A N 1
ATOM 1467 C CA . THR A 1 178 ? 5.524 -6.379 -20.135 1.00 94.88 178 THR A CA 1
ATOM 1468 C C . THR A 1 178 ? 6.943 -6.538 -20.669 1.00 94.88 178 THR A C 1
ATOM 1470 O O . THR A 1 178 ? 7.899 -6.705 -19.906 1.00 94.88 178 THR A O 1
ATOM 1473 N N . ASP A 1 179 ? 7.117 -6.375 -21.980 1.00 94.00 179 ASP A N 1
ATOM 1474 C CA . ASP A 1 179 ? 8.450 -6.283 -22.588 1.00 94.00 179 ASP A CA 1
ATOM 1475 C C . ASP A 1 179 ? 9.300 -5.179 -21.947 1.00 94.00 179 ASP A C 1
ATOM 1477 O O . ASP A 1 179 ? 10.527 -5.286 -21.879 1.00 94.00 179 ASP A O 1
ATOM 1481 N N . ARG A 1 180 ? 8.666 -4.103 -21.456 1.00 94.50 180 ARG A N 1
ATOM 1482 C CA . ARG A 1 180 ? 9.384 -3.036 -20.760 1.00 94.50 180 ARG A CA 1
ATOM 1483 C C . ARG A 1 180 ? 9.877 -3.489 -19.392 1.00 94.50 180 ARG A C 1
ATOM 1485 O O . ARG A 1 180 ? 11.032 -3.216 -19.067 1.00 94.50 180 ARG A O 1
ATOM 1492 N N . THR A 1 181 ? 9.062 -4.239 -18.653 1.00 95.38 181 THR A N 1
ATOM 1493 C CA . THR A 1 181 ? 9.458 -4.871 -17.388 1.00 95.38 181 THR A CA 1
ATOM 1494 C C . THR A 1 181 ? 10.688 -5.753 -17.581 1.00 95.38 181 THR A C 1
ATOM 1496 O O . THR A 1 181 ? 11.640 -5.644 -16.816 1.00 95.38 181 THR A O 1
ATOM 1499 N N . LEU A 1 182 ? 10.711 -6.577 -18.638 1.00 92.75 182 LEU A N 1
ATOM 1500 C CA . LEU A 1 182 ? 11.848 -7.452 -18.949 1.00 92.75 182 LEU A CA 1
ATOM 1501 C C . LEU A 1 182 ? 13.128 -6.673 -19.264 1.00 92.75 182 LEU A C 1
ATOM 1503 O O . LEU A 1 182 ? 14.209 -7.059 -18.825 1.00 92.75 182 LEU A O 1
ATOM 1507 N N . LYS A 1 183 ? 13.022 -5.564 -20.007 1.00 92.50 183 LYS A N 1
ATOM 1508 C CA . LYS A 1 183 ? 14.174 -4.690 -20.282 1.00 92.50 183 LYS A CA 1
ATOM 1509 C C . LYS A 1 183 ? 14.767 -4.147 -18.983 1.00 92.50 183 LYS A C 1
ATOM 1511 O O . LYS A 1 183 ? 15.948 -4.344 -18.741 1.00 92.50 183 LYS A O 1
ATOM 1516 N N . LEU A 1 184 ? 13.930 -3.567 -18.125 1.00 93.12 184 LEU A N 1
ATOM 1517 C CA . LEU A 1 184 ? 14.368 -3.019 -16.838 1.00 93.12 184 LEU A CA 1
ATOM 1518 C C . LEU A 1 184 ? 14.902 -4.098 -15.888 1.00 93.12 184 LEU A C 1
ATOM 1520 O O . LEU A 1 184 ? 15.846 -3.857 -15.147 1.00 93.12 184 LEU A O 1
ATOM 1524 N N . PHE A 1 185 ? 14.332 -5.304 -15.920 1.00 92.75 185 PHE A N 1
ATOM 1525 C CA . PHE A 1 185 ? 14.841 -6.444 -15.159 1.00 92.75 185 PHE A CA 1
ATOM 1526 C C . PHE A 1 185 ? 16.264 -6.835 -15.586 1.00 92.75 185 PHE A C 1
ATOM 1528 O O . PHE A 1 185 ? 17.113 -7.132 -14.745 1.00 92.75 185 PHE A O 1
ATOM 1535 N N . ASN A 1 186 ? 16.551 -6.800 -16.888 1.00 89.81 186 ASN A N 1
ATOM 1536 C CA . ASN A 1 186 ? 17.892 -7.070 -17.406 1.00 89.81 186 ASN A CA 1
ATOM 1537 C C . ASN A 1 186 ? 18.905 -5.971 -17.057 1.00 89.81 186 ASN A C 1
ATOM 1539 O O . ASN A 1 186 ? 20.097 -6.269 -16.979 1.00 89.81 186 ASN A O 1
ATOM 1543 N N . ASP A 1 187 ? 18.430 -4.751 -16.798 1.00 89.38 187 ASP A N 1
ATOM 1544 C CA . ASP A 1 187 ? 19.246 -3.611 -16.373 1.00 89.38 187 ASP A CA 1
ATOM 1545 C C . ASP A 1 187 ? 19.606 -3.654 -14.872 1.00 89.38 187 ASP A C 1
ATOM 1547 O O . ASP A 1 187 ? 20.405 -2.836 -14.413 1.00 89.38 187 ASP A O 1
ATOM 1551 N N . ILE A 1 188 ? 19.064 -4.606 -14.094 1.00 89.31 188 ILE A N 1
ATOM 1552 C CA . ILE A 1 188 ? 19.402 -4.760 -12.670 1.00 89.31 188 ILE A CA 1
ATOM 1553 C C . ILE A 1 188 ? 20.908 -5.068 -12.531 1.00 89.31 188 ILE A C 1
ATOM 1555 O O . ILE A 1 188 ? 21.377 -6.075 -13.082 1.00 89.31 188 ILE A O 1
ATOM 1559 N N . PRO A 1 189 ? 21.675 -4.242 -11.786 1.00 83.06 189 PRO A N 1
ATOM 1560 C CA . PRO A 1 189 ? 23.111 -4.430 -11.623 1.00 83.06 189 PRO A CA 1
ATOM 1561 C C . PRO A 1 189 ? 23.453 -5.790 -11.013 1.00 83.06 189 PRO A C 1
ATOM 1563 O O . PRO A 1 189 ? 22.844 -6.226 -10.037 1.00 83.06 189 PRO A O 1
ATOM 1566 N N . LYS A 1 190 ? 24.482 -6.451 -11.555 1.00 79.00 190 LYS A N 1
ATOM 1567 C CA . LYS A 1 190 ? 25.053 -7.649 -10.932 1.00 79.00 190 LYS A CA 1
ATOM 1568 C C . LYS A 1 190 ? 26.014 -7.221 -9.832 1.00 79.00 190 LYS A C 1
ATOM 1570 O O . LYS A 1 190 ? 27.097 -6.716 -10.127 1.00 79.00 190 LYS A O 1
ATOM 1575 N N . ILE A 1 191 ? 25.641 -7.447 -8.580 1.00 75.44 191 ILE A N 1
ATOM 1576 C CA . ILE A 1 191 ? 26.532 -7.227 -7.441 1.00 75.44 191 ILE A CA 1
ATOM 1577 C C . ILE A 1 191 ? 27.291 -8.534 -7.188 1.00 75.44 191 ILE A C 1
ATOM 1579 O O . ILE A 1 191 ? 26.705 -9.610 -7.196 1.00 75.44 191 ILE A O 1
ATOM 1583 N N . CYS A 1 192 ? 28.612 -8.458 -6.991 1.00 58.19 192 CYS A N 1
ATOM 1584 C CA . CYS A 1 192 ? 29.535 -9.605 -7.030 1.00 58.19 192 CYS A CA 1
ATOM 1585 C C . CYS A 1 192 ? 29.226 -10.782 -6.078 1.00 58.19 192 CYS A C 1
ATOM 1587 O O . CYS A 1 192 ? 29.875 -11.818 -6.202 1.00 58.19 192 CYS A O 1
ATOM 1589 N N . TYR A 1 193 ? 28.286 -10.639 -5.138 1.00 63.62 193 TYR A N 1
ATOM 1590 C CA . TYR A 1 193 ? 27.990 -11.636 -4.104 1.00 63.62 193 TYR A CA 1
ATOM 1591 C C . TYR A 1 193 ? 26.507 -12.026 -3.993 1.00 63.62 193 TYR A C 1
ATOM 1593 O O . TYR A 1 193 ? 26.212 -13.022 -3.340 1.00 63.62 193 TYR A O 1
ATOM 1601 N N . GLU A 1 194 ? 25.594 -11.304 -4.650 1.00 69.44 194 GLU A N 1
ATOM 1602 C CA . GLU A 1 194 ? 24.149 -11.576 -4.654 1.00 69.44 194 GLU A CA 1
ATOM 1603 C C . GLU A 1 194 ? 23.585 -11.203 -6.034 1.00 69.44 194 GLU A C 1
ATOM 1605 O O . GLU A 1 194 ? 23.679 -10.048 -6.457 1.00 69.44 194 GLU A O 1
ATOM 1610 N N . ASP A 1 195 ? 23.017 -12.173 -6.760 1.00 83.19 195 ASP A N 1
ATOM 1611 C CA . ASP A 1 195 ? 22.283 -11.891 -8.000 1.00 83.19 195 ASP A CA 1
ATOM 1612 C C . ASP A 1 195 ? 20.788 -11.842 -7.683 1.00 83.19 195 ASP A C 1
ATOM 1614 O O . ASP A 1 195 ? 20.079 -12.842 -7.789 1.00 83.19 195 ASP A O 1
ATOM 1618 N N . THR A 1 196 ? 20.306 -10.652 -7.316 1.00 87.25 196 THR A N 1
ATOM 1619 C CA . THR A 1 196 ? 18.892 -10.398 -6.991 1.00 87.25 196 THR A CA 1
ATOM 1620 C C . THR A 1 196 ? 17.942 -10.879 -8.091 1.00 87.25 196 THR A C 1
ATOM 1622 O O . THR A 1 196 ? 16.798 -11.240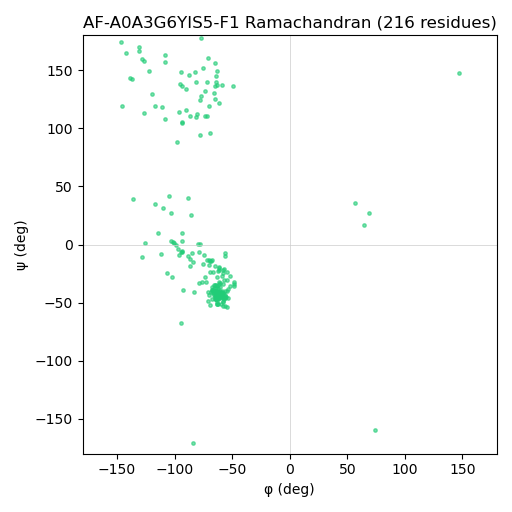 -7.821 1.0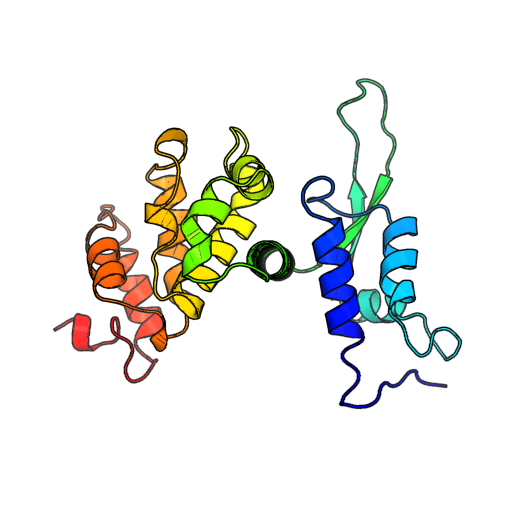0 87.25 196 THR A O 1
ATOM 1625 N N . ARG A 1 197 ? 18.400 -10.929 -9.348 1.00 88.81 197 ARG A N 1
ATOM 1626 C CA . ARG A 1 197 ? 17.596 -11.444 -10.461 1.00 88.81 197 ARG A CA 1
ATOM 1627 C C . ARG A 1 197 ? 17.326 -12.937 -10.308 1.00 88.81 197 ARG A C 1
ATOM 1629 O O . ARG A 1 197 ? 16.211 -13.359 -10.586 1.00 88.81 197 ARG A O 1
ATOM 1636 N N . ILE A 1 198 ? 18.299 -13.723 -9.843 1.00 87.38 198 ILE A N 1
ATOM 1637 C CA . ILE A 1 198 ? 18.114 -15.160 -9.587 1.00 87.38 198 ILE A CA 1
ATOM 1638 C C . ILE A 1 198 ? 17.087 -15.365 -8.475 1.00 87.38 198 ILE A C 1
ATOM 1640 O O . ILE A 1 198 ? 16.195 -16.195 -8.634 1.00 87.38 198 ILE A O 1
ATOM 1644 N N . ASP A 1 199 ? 17.154 -14.578 -7.401 1.00 88.94 199 ASP A N 1
ATOM 1645 C CA . ASP A 1 199 ? 16.188 -14.669 -6.300 1.00 88.94 199 ASP A CA 1
ATOM 1646 C C . ASP A 1 199 ? 14.760 -14.369 -6.775 1.00 88.94 199 ASP A C 1
ATOM 1648 O O . ASP A 1 199 ? 13.818 -15.082 -6.425 1.00 88.94 199 ASP A O 1
ATOM 1652 N N . ILE A 1 200 ? 14.599 -13.352 -7.628 1.00 91.12 200 ILE A N 1
ATOM 1653 C CA . ILE A 1 200 ? 13.308 -13.002 -8.235 1.00 91.12 200 ILE A CA 1
ATOM 1654 C C . ILE A 1 200 ? 12.808 -14.126 -9.149 1.00 91.12 200 ILE A C 1
ATOM 1656 O O . ILE A 1 200 ? 11.647 -14.518 -9.047 1.00 91.12 200 ILE A O 1
ATOM 1660 N N . LEU A 1 201 ? 13.667 -14.664 -10.020 1.00 89.75 201 LEU A N 1
ATOM 1661 C CA . LEU A 1 201 ? 13.310 -15.771 -10.914 1.00 89.75 201 LEU A CA 1
ATOM 1662 C C . LEU A 1 201 ? 12.891 -17.010 -10.124 1.00 89.75 201 LEU A C 1
ATOM 1664 O O . LEU A 1 201 ? 11.906 -17.657 -10.467 1.00 89.75 201 LEU A O 1
ATOM 1668 N N . LEU A 1 202 ? 13.604 -17.322 -9.040 1.00 88.00 202 LEU A N 1
ATOM 1669 C CA . LEU A 1 202 ? 13.265 -18.436 -8.164 1.00 88.00 202 LEU A CA 1
ATOM 1670 C C . LEU A 1 202 ? 11.908 -18.211 -7.490 1.00 88.00 202 LEU A C 1
ATOM 1672 O O . LEU A 1 202 ? 11.066 -19.109 -7.517 1.00 88.00 202 LEU A O 1
ATOM 1676 N N . ALA A 1 203 ? 11.669 -17.013 -6.949 1.00 89.00 203 ALA A N 1
ATOM 1677 C CA . ALA A 1 203 ? 10.406 -16.655 -6.306 1.00 89.00 203 ALA A CA 1
ATOM 1678 C C . ALA A 1 203 ? 9.205 -16.719 -7.266 1.00 89.00 203 ALA A C 1
ATOM 1680 O O . ALA A 1 203 ? 8.104 -17.061 -6.844 1.00 89.00 203 ALA A O 1
ATOM 1681 N N . LEU A 1 204 ? 9.416 -16.423 -8.551 1.00 89.06 204 LEU A N 1
ATOM 1682 C CA . LEU A 1 204 ? 8.372 -16.393 -9.583 1.00 89.06 204 LEU A CA 1
ATOM 1683 C C . LEU A 1 204 ? 8.290 -17.691 -10.404 1.00 89.06 204 LEU A C 1
ATOM 1685 O O . LEU A 1 204 ? 7.396 -17.847 -11.235 1.00 89.06 204 LEU A O 1
ATOM 1689 N N . SER A 1 205 ? 9.193 -18.648 -10.167 1.00 84.88 205 SER A N 1
ATOM 1690 C CA . SER A 1 205 ? 9.301 -19.887 -10.949 1.00 84.88 205 SER A CA 1
ATOM 1691 C C . SER A 1 205 ? 8.064 -20.781 -10.866 1.00 84.88 205 SER A C 1
ATOM 1693 O O . SER A 1 205 ? 7.775 -21.518 -11.809 1.00 84.88 205 SER A O 1
ATOM 1695 N N . THR A 1 206 ? 7.320 -20.709 -9.761 1.00 83.06 206 THR A N 1
ATOM 1696 C CA . THR A 1 206 ? 6.128 -21.530 -9.523 1.00 83.06 206 THR A CA 1
ATOM 1697 C C . THR A 1 206 ? 4.856 -20.950 -10.136 1.00 83.06 206 THR A C 1
ATOM 1699 O O . THR A 1 206 ? 3.829 -21.625 -10.119 1.00 83.06 206 THR A O 1
ATOM 1702 N N . GLU A 1 207 ? 4.901 -19.731 -10.681 1.00 81.06 207 GLU A N 1
ATOM 1703 C CA . GLU A 1 207 ? 3.742 -19.076 -11.287 1.00 81.06 207 GLU A CA 1
ATOM 1704 C C . GLU A 1 207 ? 3.604 -19.477 -12.772 1.00 81.06 207 GLU A C 1
ATOM 1706 O O . GLU A 1 207 ? 4.432 -19.100 -13.617 1.00 81.06 207 GLU A O 1
ATOM 1711 N N . PRO A 1 208 ? 2.568 -20.255 -13.140 1.00 73.12 208 PRO A N 1
ATOM 1712 C CA . PRO A 1 208 ? 2.381 -20.684 -14.519 1.00 73.12 208 PRO A CA 1
ATOM 1713 C C . PRO A 1 208 ? 2.134 -19.474 -15.432 1.00 73.12 208 PRO A C 1
ATOM 1715 O O . PRO A 1 208 ? 1.359 -18.579 -15.108 1.00 73.12 208 PRO A O 1
ATOM 1718 N N . ASN A 1 209 ? 2.766 -19.471 -16.612 1.00 75.25 209 ASN A N 1
ATOM 1719 C CA . ASN A 1 209 ? 2.707 -18.388 -17.610 1.00 75.25 209 ASN A CA 1
ATOM 1720 C C . ASN A 1 209 ? 3.320 -17.037 -17.177 1.00 75.25 209 ASN A C 1
ATOM 1722 O O . ASN A 1 209 ? 3.059 -16.018 -17.816 1.00 75.25 209 ASN A O 1
ATOM 1726 N N . HIS A 1 210 ? 4.139 -17.004 -16.124 1.00 80.25 210 HIS A N 1
ATOM 1727 C CA . HIS A 1 210 ? 4.873 -15.800 -15.737 1.00 80.25 210 HIS A CA 1
ATOM 1728 C C . HIS A 1 210 ? 6.046 -15.523 -16.701 1.00 80.25 210 HIS A C 1
ATOM 1730 O O . HIS A 1 210 ? 6.839 -16.418 -16.974 1.00 80.25 210 HIS A O 1
ATOM 1736 N N . MET A 1 211 ? 6.205 -14.285 -17.198 1.00 80.25 211 MET A N 1
ATOM 1737 C CA . MET A 1 211 ? 7.275 -13.928 -18.165 1.00 80.25 211 MET A CA 1
ATOM 1738 C C . MET A 1 211 ? 8.703 -14.127 -17.617 1.00 80.25 211 MET A C 1
ATOM 1740 O O . MET A 1 211 ? 9.656 -14.225 -18.381 1.00 80.25 211 MET A O 1
ATOM 1744 N N . LEU A 1 212 ? 8.833 -14.171 -16.291 1.00 78.12 212 LEU A N 1
ATOM 1745 C CA . LEU A 1 212 ? 10.064 -14.443 -15.534 1.00 78.12 212 LEU A CA 1
ATOM 1746 C C . LEU A 1 212 ? 10.044 -15.818 -14.825 1.00 78.12 212 LEU A C 1
ATOM 1748 O O . LEU A 1 212 ? 10.569 -15.943 -13.724 1.00 78.12 212 LEU A O 1
ATOM 1752 N N . ASN A 1 213 ? 9.370 -16.831 -15.378 1.00 67.19 213 ASN A N 1
ATOM 1753 C CA . ASN A 1 213 ? 9.395 -18.189 -14.815 1.00 67.19 213 ASN A CA 1
ATOM 1754 C C . ASN A 1 213 ? 10.622 -18.995 -15.285 1.00 67.19 213 ASN A C 1
ATOM 1756 O O . ASN A 1 213 ? 11.534 -18.464 -15.914 1.00 67.19 213 ASN A O 1
ATOM 1760 N N . SER A 1 214 ? 10.650 -20.297 -14.981 1.00 57.28 214 SER A N 1
ATOM 1761 C CA . SER A 1 214 ? 11.791 -21.186 -15.240 1.00 57.28 214 SER A CA 1
ATOM 1762 C C . SER A 1 214 ? 12.281 -21.223 -16.693 1.00 57.28 214 SER A C 1
ATOM 1764 O O . SER A 1 214 ? 13.454 -21.515 -16.902 1.00 57.28 214 SER A O 1
ATOM 1766 N N . PHE A 1 215 ? 11.448 -20.883 -17.686 1.00 59.31 215 PHE A N 1
ATOM 1767 C CA . PHE A 1 215 ? 11.878 -20.788 -19.091 1.00 59.31 215 PHE A CA 1
ATOM 1768 C C . PHE A 1 215 ? 12.811 -19.603 -19.371 1.00 59.31 215 PHE A C 1
ATOM 1770 O O . PHE A 1 215 ? 13.433 -19.553 -20.423 1.00 59.31 215 PHE A O 1
ATOM 1777 N N . PHE A 1 216 ? 12.926 -18.648 -18.446 1.00 59.94 216 PHE A N 1
ATOM 1778 C CA . PHE A 1 216 ? 13.861 -17.529 -18.562 1.00 59.94 216 PHE A CA 1
ATOM 1779 C C . PHE A 1 216 ? 15.322 -17.937 -18.274 1.00 59.94 216 PHE A C 1
ATOM 1781 O O . PHE A 1 216 ? 16.239 -17.180 -18.578 1.00 59.94 216 PHE A O 1
ATOM 1788 N N . ILE A 1 217 ? 15.546 -19.101 -17.647 1.00 54.94 217 ILE A N 1
ATOM 1789 C CA . ILE A 1 217 ? 16.874 -19.590 -17.225 1.00 54.94 217 ILE A CA 1
ATOM 1790 C C . ILE A 1 217 ? 17.515 -20.522 -18.283 1.00 54.94 217 ILE A C 1
ATOM 1792 O O . ILE A 1 217 ? 18.679 -20.895 -18.135 1.00 54.94 217 ILE A O 1
ATOM 1796 N N . GLU A 1 218 ? 16.794 -20.879 -19.353 1.00 45.22 218 GLU A N 1
ATOM 1797 C CA . GLU A 1 218 ? 17.343 -21.604 -20.520 1.00 45.22 218 GLU A CA 1
ATOM 1798 C C . GLU A 1 218 ? 18.052 -20.665 -21.509 1.00 45.22 218 GLU A C 1
ATOM 1800 O O . GLU A 1 218 ? 19.128 -21.067 -22.014 1.00 45.22 218 GLU A O 1
#

Mean predicted aligned error: 6.04 Å

Sequence (218 aa):
MVKKYRNFETVVKNALLALAERLFPNEIFGVNAIEAIEIINGVDSRRNIGESLYDLMLHEGLISEDIFYDYKSKNSTEAIPVVRFTYERLSDYLIAQKITEKVEENSIKSFIQSDEFKILTTRNYYKYLGILSAINIIFAEKFKLEFIEYLPEKIDNEYFFSEVFVKTLVNRSASSFTDRTLKLFNDIPKICYEDTRIDILLALSTEPNHMLNSFFIE

Solvent-accessible surface area (backbone atoms only — not comparable to full-atom values): 12623 Å² total; per-residue (Å²): 112,86,66,81,81,59,95,85,61,58,46,69,60,51,24,54,49,54,50,27,56,61,20,59,91,82,26,77,88,29,35,50,40,69,59,44,44,51,56,31,40,64,51,43,94,56,69,92,44,52,73,46,58,45,58,52,38,42,74,72,54,57,31,38,80,49,74,44,69,52,73,87,47,96,81,45,86,53,72,40,54,19,34,32,56,56,48,62,72,57,43,21,37,46,34,24,46,63,74,46,65,83,62,46,85,92,39,46,70,59,47,68,69,31,70,75,44,44,60,50,68,38,99,68,26,76,88,33,43,62,28,50,19,33,39,27,44,49,31,17,62,76,65,64,39,69,48,76,82,72,56,61,72,94,62,70,41,72,68,48,47,41,60,31,49,60,69,36,58,84,77,47,62,58,85,29,65,45,77,65,52,53,54,57,60,68,65,56,80,81,48,101,87,54,57,66,66,57,56,51,33,61,74,35,39,82,45,85,88,26,86,52,15,65,80,68,78,113

Foldseek 3Di:
DDDDDDPPQPLVVQLLLQQLVVCPPPNVVFAQPVVSLCSSLVSDPCCPDPDGSVVVCCVVQQKHWDWDFDVVPVPGPDTGIGMDGSDSLSSLLSNLCVLCVPDDLVCVLVSCVDPSNVSCQDPVVVSNLSNLLNNQQCCLAPVLDGVLVSHDPVQDDLVSCCSRQLVSLLVHDLVSDDPVNVVSLVVNDDDPPDDSLVVSQVSCQPPPNRPSHPVVVD

Radius of gyration: 20.25 Å; Cα contacts (8 Å, |Δi|>4): 258; chains: 1; bounding box: 55×44×48 Å